Protein 5TPI (pdb70)

Sequence (205 aa):
QGLFSLGSLESTAAVVRIPSTLAHFNQRYPKIHLALLSTGPSGTMMIDGVLEGALSAAFVDGPLVHPGLEGLLPVFPEEMMIVAPYGHAPITRRASSEVNGANNVYAFRANCCSYRRHFESSWFHADRATPGRIHEMMESYHGMMLACVIAGAGLALIPRSMLESMMPGHQQQVSAWPLAEEWRWLLTTTWLVWRRRGAKTRQLEAFIALLNEDRQTVVSP

Radius of gyration: 18.01 Å; Cα contacts (8 Å, |Δi|>4): 431; chains: 1; bounding box: 56×36×36 Å

InterPro domains:
  IPR000847 LysR, HTH, N-terminal domain [PF00126] (3-62)
  IPR000847 LysR, HTH, N-terminal domain [PS50931] (1-58)
  IPR005119 LysR, substrate-binding [PF03466] (85-284)
  IPR036388 Winged helix-like DNA-binding domain superfamily [G3DSA:1.10.10.10] (1-83)
  IPR036390 Winged helix DNA-binding domain superfamily [SSF46785] (1-108)

Foldseek 3Di:
DEEAEEEEAPLCVVFPCPVLVVVLCVVCVPYHYHYYYFAQVVVVVCQLVVVHQKYWYWDDDDDPQKDWDWFFKFFKKKKAFPPDPDDAALVVQAQWEEEEAQRYPVQVVLVQVRQVVRVGGHVYYHYDPDPLVRLVCRLVGRGIYIDTPSSLVVDPSVVRIDMDTYDPVSTITIIMMMHGPDDRDPSVVVSVVSSVVPSCVNPPD

Nearest PDB structures (foldseek):
  5tpi-assembly1_A-2  TM=1.005E+00  e=3.171E-48  Klebsiella pneumoniae subsp. pneumoniae MGH 78578
  4y0m-assembly1_A  TM=7.865E-01  e=2.134E-14  Pseudomonas aeruginosa PAO1
  7l4s-assembly1_C  TM=8.138E-01  e=1.937E-12  Shewanella oneidensis MR-1
  6l33-assembly2_C  TM=7.786E-01  e=1.733E-11  Pseudomonas aeruginosa
  3oxn-assembly2_C  TM=7.522E-01  e=3.335E-09  Vibrio parahaemolyticus

Structure (mmCIF, N/CA/C/O backbone):
data_5TPI
#
_entry.id   5TPI
#
_cell.length_a   93.756
_cell.length_b   40.228
_cell.length_c   68.211
_cell.angle_alpha   90.00
_cell.angle_beta   129.41
_cell.angle_gamma   90.00
#
_symmetry.space_group_name_H-M   'C 1 2 1'
#
loop_
_entity.id
_entity.type
_entity.pdbx_description
1 polymer 'Putative transcriptional regulator (LysR family)'
2 non-polymer 'CHLORIDE ION'
3 non-polymer 'SODIUM ION'
4 water water
#
loop_
_atom_site.group_PDB
_atom_site.id
_atom_site.type_symbol
_atom_site.label_atom_id
_atom_site.label_alt_id
_atom_site.label_comp_id
_atom_site.label_asym_id
_atom_site.label_entity_id
_atom_site.label_seq_id
_atom_site.pdbx_PDB_ins_code
_atom_site.Cartn_x
_atom_site.Cartn_y
_atom_site.Cartn_z
_atom_site.occupancy
_atom_site.B_iso_or_equiv
_atom_site.auth_seq_id
_atom_site.auth_comp_id
_atom_site.auth_asym_id
_atom_site.auth_atom_id
_atom_site.pdbx_PDB_model_num
ATOM 1 N N . GLN A 1 7 ? 55.270 7.616 38.458 1.00 60.94 88 GLN A N 1
ATOM 2 C CA . GLN A 1 7 ? 53.881 7.936 38.018 1.00 55.36 88 GLN A CA 1
ATOM 3 C C . GLN A 1 7 ? 52.838 7.008 38.673 1.00 52.52 88 GLN A C 1
ATOM 4 O O . GLN A 1 7 ? 52.995 5.784 38.651 1.00 54.37 88 GLN A O 1
ATOM 10 N N . GLY A 1 8 ? 51.781 7.608 39.240 1.00 42.26 89 GLY A N 1
ATOM 11 C CA . GLY A 1 8 ? 50.719 6.874 39.934 1.00 36.49 89 GLY A CA 1
ATOM 12 C C . GLY A 1 8 ? 49.404 6.794 39.163 1.00 31.35 89 GLY A C 1
ATOM 13 O O . GLY A 1 8 ? 49.268 7.365 38.086 1.00 27.77 89 GLY A O 1
ATOM 14 N N . LEU A 1 9 ? 48.436 6.084 39.731 1.00 27.77 90 LEU A N 1
ATOM 15 C CA . LEU A 1 9 ? 47.119 5.876 39.111 1.00 23.43 90 LEU A CA 1
ATOM 16 C C . LEU A 1 9 ? 45.995 6.182 40.092 1.00 22.92 90 LEU A C 1
ATOM 17 O O . LEU A 1 9 ? 45.970 5.643 41.197 1.00 26.11 90 LEU A O 1
ATOM 22 N N . PHE A 1 10 ? 45.068 7.041 39.681 1.00 21.11 91 PHE A N 1
ATOM 23 C CA . PHE A 1 10 ? 43.850 7.340 40.460 1.00 20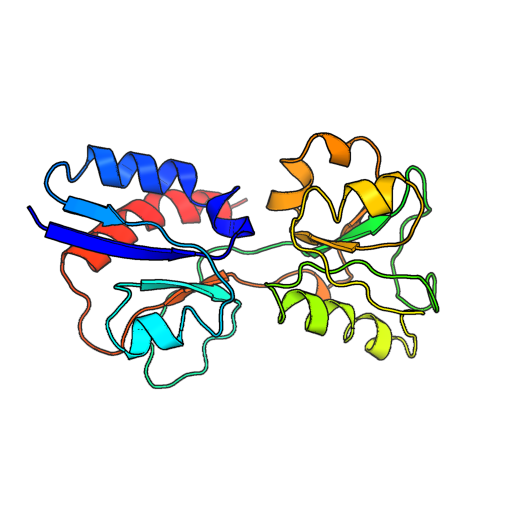.23 91 PHE A CA 1
ATOM 24 C C . PHE A 1 10 ? 42.654 6.934 39.578 1.00 19.63 91 PHE A C 1
ATOM 25 O O . PHE A 1 10 ? 42.396 7.560 38.568 1.00 19.02 91 PHE A O 1
ATOM 33 N N . SER A 1 11 ? 41.974 5.848 39.942 1.00 19.09 92 SER A N 1
ATOM 34 C CA . SER A 1 11 ? 40.865 5.303 39.161 1.00 18.43 92 SER A CA 1
ATOM 35 C C . SER A 1 11 ? 39.548 5.806 39.767 1.00 18.11 92 SER A C 1
ATOM 36 O O . SER A 1 11 ? 39.138 5.371 40.840 1.00 19.10 92 SER A O 1
ATOM 39 N N . LEU A 1 12 ? 38.913 6.736 39.065 1.00 16.72 93 LEU A N 1
ATOM 40 C CA . LEU A 1 12 ? 37.706 7.386 39.532 1.00 15.17 93 LEU A CA 1
ATOM 41 C C . LEU A 1 12 ? 36.493 6.955 38.712 1.00 14.80 93 LEU A C 1
ATOM 42 O O . LEU A 1 12 ? 36.478 7.079 37.498 1.00 16.93 93 LEU A O 1
ATOM 47 N N . GLY A 1 13 ? 35.491 6.420 39.387 1.00 14.48 94 GLY A N 1
ATOM 48 C CA . GLY A 1 13 ? 34.234 6.107 38.739 1.00 13.92 94 GLY A CA 1
ATOM 49 C C . GLY A 1 13 ? 33.284 7.289 38.887 1.00 13.20 94 GLY A C 1
ATOM 50 O O . GLY A 1 13 ? 33.385 8.066 39.833 1.00 14.50 94 GLY A O 1
ATOM 51 N N . SER A 1 14 ? 32.348 7.419 37.961 1.00 13.42 95 SER A N 1
ATOM 52 C CA . SER A 1 14 ? 31.341 8.469 38.049 1.00 13.26 95 SER A CA 1
ATOM 53 C C . SER A 1 14 ? 30.039 8.147 37.332 1.00 14.31 95 SER A C 1
ATOM 54 O O . SER A 1 14 ? 30.031 7.502 36.297 1.00 14.33 95 SER A O 1
ATOM 57 N N . LEU A 1 15 ? 28.944 8.647 37.890 1.00 14.34 96 LEU A N 1
ATOM 58 C CA . LEU A 1 15 ? 27.674 8.654 37.182 1.00 13.82 96 LEU A CA 1
ATOM 59 C C . LEU A 1 15 ? 27.874 9.418 35.869 1.00 14.03 96 LEU A C 1
ATOM 60 O O . LEU A 1 15 ? 28.665 10.371 35.798 1.00 13.59 96 LEU A O 1
ATOM 65 N N . GLU A 1 16 ? 27.140 9.011 34.841 1.00 13.84 97 GLU A N 1
ATOM 66 C CA . GLU A 1 16 ? 27.152 9.696 33.542 1.00 15.67 97 GLU A CA 1
ATOM 67 C C . GLU A 1 16 ? 26.862 11.199 33.702 1.00 14.86 97 GLU A C 1
ATOM 68 O O . GLU A 1 16 ? 27.591 12.061 33.182 1.00 15.27 97 GLU A O 1
ATOM 74 N N . SER A 1 17 ? 25.786 11.511 34.420 1.00 14.23 98 SER A N 1
ATOM 75 C CA . SER A 1 17 ? 25.371 12.914 34.567 1.00 15.00 98 SER A CA 1
ATOM 76 C C . SER A 1 17 ? 26.436 13.752 35.286 1.00 13.87 98 SER A C 1
ATOM 77 O O . SER A 1 17 ? 26.772 14.865 34.860 1.00 14.24 98 SER A O 1
ATOM 80 N N . THR A 1 18 ? 27.002 13.197 36.340 1.00 12.37 99 THR A N 1
ATOM 81 C CA . THR A 1 18 ? 28.034 13.895 37.094 1.00 12.47 99 THR A CA 1
ATOM 82 C C . THR A 1 18 ? 29.248 14.194 36.212 1.00 13.15 99 THR A C 1
ATOM 83 O O . THR A 1 18 ? 29.824 15.285 36.258 1.00 13.38 99 THR A O 1
ATOM 87 N N . ALA A 1 19 ? 29.629 13.227 35.398 1.00 13.29 100 ALA A N 1
ATOM 88 C CA . ALA A 1 19 ? 30.762 13.378 34.486 1.00 14.28 100 ALA A CA 1
ATOM 89 C C . ALA A 1 19 ? 30.495 14.412 33.394 1.00 14.63 100 ALA A C 1
ATOM 90 O O . ALA A 1 19 ? 31.411 15.074 32.894 1.00 15.39 100 ALA A O 1
ATOM 92 N N . ALA A 1 20 ? 29.230 14.564 33.044 1.00 14.89 101 ALA A N 1
ATOM 93 C CA . ALA A 1 20 ? 28.831 15.501 32.010 1.00 14.54 101 ALA A CA 1
ATOM 94 C C . ALA A 1 20 ? 28.845 16.952 32.447 1.00 14.35 101 ALA A C 1
ATOM 95 O O . ALA A 1 20 ? 29.268 17.818 31.678 1.00 16.20 101 ALA A O 1
ATOM 97 N N A VAL A 1 21 ? 28.370 17.217 33.668 0.50 14.32 102 VAL A N 1
ATOM 98 N N B VAL A 1 21 ? 28.430 17.227 33.677 0.50 15.11 102 VAL A N 1
ATOM 99 C CA A VAL A 1 21 ? 28.122 18.608 34.102 0.50 13.63 102 VAL A CA 1
ATOM 100 C CA B VAL A 1 21 ? 28.243 18.628 34.068 0.50 15.92 102 VAL A CA 1
ATOM 101 C C A VAL A 1 21 ? 28.568 19.044 35.503 0.50 13.65 102 VAL A C 1
ATOM 102 C C B VAL A 1 21 ? 28.808 19.086 35.404 0.50 15.00 102 VAL A C 1
ATOM 103 O O A VAL A 1 21 ? 28.331 20.207 35.890 0.50 13.43 102 VAL A O 1
ATOM 104 O O B VAL A 1 21 ? 28.907 20.298 35.638 0.50 17.46 102 VAL A O 1
ATOM 111 N N . ARG A 1 22 ? 29.197 18.157 36.268 1.00 14.41 103 ARG A N 1
ATOM 112 C CA . ARG A 1 22 ? 29.655 18.518 37.625 1.00 13.57 103 ARG A CA 1
ATOM 113 C C . ARG A 1 22 ? 31.152 18.491 37.803 1.00 16.17 103 ARG A C 1
ATOM 114 O O . ARG A 1 22 ? 31.696 19.388 38.427 1.00 20.16 103 ARG A O 1
ATOM 122 N N . ILE A 1 23 ? 31.821 17.473 37.271 1.00 14.79 104 ILE A N 1
ATOM 123 C CA . ILE A 1 23 ? 33.268 17.345 37.505 1.00 15.43 104 ILE A CA 1
ATOM 124 C C . ILE A 1 23 ? 34.287 17.760 36.423 1.00 15.45 104 ILE A C 1
ATOM 125 O O . ILE A 1 23 ? 35.478 17.739 36.715 1.00 16.27 104 ILE A O 1
ATOM 130 N N . PRO A 1 24 ? 33.857 18.183 35.212 1.00 15.60 105 PRO A N 1
ATOM 131 C CA . PRO A 1 24 ? 34.909 18.590 34.264 1.00 16.11 105 PRO A CA 1
ATOM 132 C C . PRO A 1 24 ? 35.982 19.571 34.812 1.00 16.29 105 PRO A C 1
ATOM 133 O O . PRO A 1 24 ? 37.168 19.326 34.627 1.00 15.39 105 PRO A O 1
ATOM 137 N N . SER A 1 25 ? 35.580 20.644 35.488 1.00 14.77 106 SER A N 1
ATOM 138 C CA . SER A 1 25 ? 36.559 21.612 35.984 1.00 16.01 106 SER A CA 1
ATOM 139 C C . SER A 1 25 ? 37.552 20.973 36.989 1.00 16.15 106 SER A C 1
ATOM 140 O O . SER A 1 25 ? 38.765 21.259 36.960 1.00 17.12 106 SER A O 1
ATOM 143 N N . THR A 1 26 ? 37.039 20.090 37.850 1.00 15.88 107 THR A N 1
ATOM 144 C CA . THR A 1 26 ? 37.868 19.423 38.856 1.00 15.75 107 THR A CA 1
ATOM 145 C C . THR A 1 26 ? 38.823 18.420 38.204 1.00 14.62 107 THR A C 1
ATOM 146 O O . THR A 1 26 ? 39.990 18.309 38.616 1.00 15.58 107 THR A O 1
ATOM 150 N N . LEU A 1 27 ? 38.343 17.719 37.172 1.00 14.21 108 LEU A N 1
ATOM 151 C CA . LEU A 1 27 ? 39.197 16.765 36.441 1.00 14.46 108 LEU A CA 1
ATOM 152 C C . LEU A 1 27 ? 40.383 17.487 35.784 1.00 15.47 108 LEU A C 1
ATOM 153 O O . LEU A 1 27 ? 41.533 17.014 35.869 1.00 15.25 108 LEU A O 1
ATOM 158 N N . ALA A 1 28 ? 40.110 18.642 35.167 1.00 14.43 109 ALA A N 1
ATOM 159 C CA . ALA A 1 28 ? 41.167 19.423 34.516 1.00 16.29 109 ALA A CA 1
ATOM 160 C C . ALA A 1 28 ? 42.163 19.925 35.556 1.00 16.48 109 ALA A C 1
ATOM 161 O O . ALA A 1 28 ? 43.389 19.847 35.359 1.00 16.10 109 ALA A O 1
ATOM 163 N N . HIS A 1 29 ? 41.641 20.443 36.660 1.00 16.24 110 HIS A N 1
ATOM 164 C CA . HIS A 1 29 ? 42.499 20.962 37.741 1.00 17.74 110 HIS A CA 1
ATOM 165 C C . HIS A 1 29 ? 43.403 19.844 38.277 1.00 15.48 110 HIS A C 1
ATOM 166 O O . HIS A 1 29 ? 44.608 20.033 38.442 1.00 17.10 110 HIS A O 1
ATOM 173 N N . PHE A 1 30 ? 42.828 18.679 38.549 1.00 15.52 111 PHE A N 1
ATOM 174 C CA . PHE A 1 30 ? 43.619 17.560 39.065 1.00 15.83 111 PHE A CA 1
ATOM 175 C C . PHE A 1 30 ? 44.705 17.134 38.067 1.00 16.96 111 PHE A C 1
ATOM 176 O O . PHE A 1 30 ? 45.848 16.874 38.468 1.00 18.05 111 PHE A O 1
ATOM 184 N N . ASN A 1 31 ? 44.354 17.097 36.784 1.00 15.96 112 ASN A N 1
ATOM 185 C CA . ASN A 1 31 ? 45.306 16.725 35.719 1.00 17.12 112 ASN A CA 1
ATOM 186 C C . ASN A 1 31 ? 46.520 17.659 35.717 1.00 16.81 112 ASN A C 1
ATOM 187 O O . ASN A 1 31 ? 47.671 17.225 35.633 1.00 19.66 112 ASN A O 1
ATOM 192 N N . GLN A 1 32 ? 46.237 18.946 35.819 1.00 15.36 113 GLN A N 1
ATOM 193 C CA . GLN A 1 32 ? 47.274 19.970 35.789 1.00 16.13 113 GLN A CA 1
ATOM 194 C C . GLN A 1 32 ? 48.060 20.071 37.098 1.00 18.24 113 GLN A C 1
ATOM 195 O O . GLN A 1 32 ? 49.251 20.391 37.074 1.00 19.88 113 GLN A O 1
ATOM 201 N N . ARG A 1 33 ? 47.407 19.789 38.227 1.00 17.66 114 ARG A N 1
ATOM 202 C CA . ARG A 1 33 ? 48.064 19.905 39.531 1.00 17.73 114 ARG A CA 1
ATOM 203 C C . ARG A 1 33 ? 49.025 18.747 39.799 1.00 19.50 114 ARG A C 1
ATOM 204 O O . ARG A 1 33 ? 50.078 18.936 40.442 1.00 21.28 114 ARG A O 1
ATOM 212 N N . TYR A 1 34 ? 48.659 17.560 39.310 1.00 20.42 115 TYR A N 1
ATOM 213 C CA . TYR A 1 34 ? 49.429 16.336 39.548 1.00 21.03 115 TYR A CA 1
ATOM 214 C C . TYR A 1 34 ? 49.802 15.675 38.229 1.00 22.65 115 TYR A C 1
ATOM 215 O O . TYR A 1 34 ? 49.240 14.644 37.868 1.00 22.94 115 TYR A O 1
ATOM 224 N N . PRO A 1 35 ? 50.777 16.251 37.504 1.00 24.07 116 PRO A N 1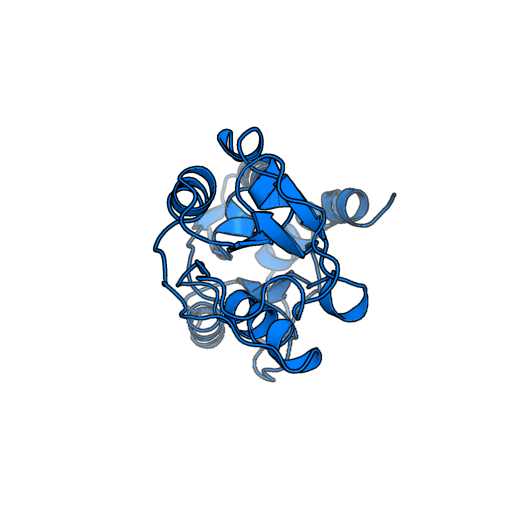
ATOM 225 C CA . PRO A 1 35 ? 51.122 15.702 36.190 1.00 27.40 116 PRO A CA 1
ATOM 226 C C . PRO A 1 35 ? 51.635 14.262 36.193 1.00 28.39 116 PRO A C 1
ATOM 227 O O . PRO A 1 35 ? 51.586 13.608 35.152 1.00 32.29 116 PRO A O 1
ATOM 231 N N . LYS A 1 36 ? 52.108 13.783 37.345 1.00 28.85 117 LYS A N 1
ATOM 232 C CA . LYS A 1 36 ? 52.620 12.413 37.451 1.00 29.98 117 LYS A CA 1
ATOM 233 C C . LYS A 1 36 ? 51.559 11.411 37.934 1.00 28.90 117 LYS A C 1
ATOM 234 O O . LYS A 1 36 ? 51.860 10.241 38.119 1.00 32.77 117 LYS A O 1
ATOM 240 N N . ILE A 1 37 ? 50.327 11.866 38.144 1.00 23.26 118 ILE A N 1
ATOM 241 C CA . ILE A 1 37 ? 49.241 10.949 38.474 1.00 22.52 118 ILE A CA 1
ATOM 242 C C . ILE A 1 37 ? 48.378 10.783 37.222 1.00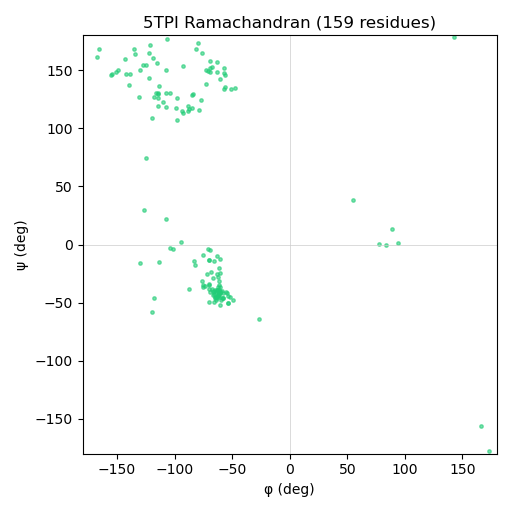 22.52 118 ILE A C 1
ATOM 243 O O . ILE A 1 37 ? 48.000 11.752 36.586 1.00 23.84 118 ILE A O 1
ATOM 248 N N . HIS A 1 38 ? 48.094 9.540 36.851 1.00 21.78 119 HIS A N 1
ATOM 249 C CA . HIS A 1 38 ? 47.215 9.261 35.733 1.00 19.94 119 HIS A CA 1
ATOM 250 C C . HIS A 1 38 ? 45.802 9.094 36.278 1.00 18.27 119 HIS A C 1
ATOM 251 O O . HIS A 1 38 ? 45.556 8.149 37.024 1.00 19.69 119 HIS A O 1
ATOM 258 N N . LEU A 1 39 ? 44.886 10.010 35.935 1.00 18.26 120 LEU A N 1
ATOM 259 C CA . LEU A 1 39 ? 43.489 9.878 36.359 1.00 18.91 120 LEU A CA 1
ATOM 260 C C . LEU A 1 39 ? 42.732 9.058 35.305 1.00 18.23 120 LEU A C 1
ATOM 261 O O . LEU A 1 39 ? 42.608 9.477 34.152 1.00 20.68 120 LEU A O 1
ATOM 266 N N . ALA A 1 40 ? 42.258 7.877 35.701 1.00 19.21 121 ALA A N 1
ATOM 267 C CA . ALA A 1 40 ? 41.494 6.984 34.825 1.00 20.78 121 ALA A CA 1
ATOM 268 C C . ALA A 1 40 ? 40.025 7.118 35.191 1.00 20.33 121 ALA A C 1
ATOM 269 O O . ALA A 1 40 ? 39.609 6.643 36.245 1.00 21.50 121 ALA A O 1
ATOM 271 N N A LEU A 1 41 ? 39.251 7.773 34.319 0.50 19.60 122 LEU A N 1
ATOM 272 N N B LEU A 1 41 ? 39.259 7.778 34.330 0.50 19.75 122 LEU A N 1
ATOM 273 C CA A LEU A 1 41 ? 37.828 8.072 34.556 0.50 20.41 122 LEU A CA 1
ATOM 274 C CA B LEU A 1 41 ? 37.847 7.973 34.582 0.50 20.18 122 LEU A CA 1
ATOM 275 C C A LEU A 1 41 ? 36.910 7.065 33.856 0.50 20.91 122 LEU A C 1
ATOM 276 C C B LEU A 1 41 ? 37.031 6.901 33.899 0.50 20.89 122 LEU A C 1
ATOM 277 O O A LEU A 1 41 ? 36.983 6.910 32.632 0.50 22.50 122 LEU A O 1
ATOM 278 O O B LEU A 1 41 ? 37.286 6.540 32.746 0.50 22.22 122 LEU A O 1
ATOM 287 N N . SER A 1 42 ? 36.052 6.386 34.628 1.00 18.57 123 SER A N 1
ATOM 288 C CA . SER A 1 42 ? 35.101 5.429 34.084 1.00 19.27 123 SER A CA 1
ATOM 289 C C . SER A 1 42 ? 33.703 5.841 34.517 1.00 19.02 123 SER A C 1
ATOM 290 O O . SER A 1 42 ? 33.533 6.569 35.510 1.00 18.23 123 SER A O 1
ATOM 293 N N . THR A 1 43 ? 32.709 5.423 33.741 1.00 21.16 124 THR A N 1
ATOM 294 C CA . THR A 1 43 ? 31.314 5.707 34.07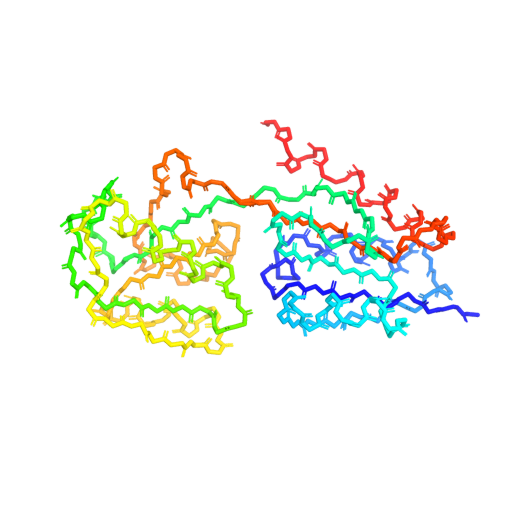6 1.00 19.58 124 THR A CA 1
ATOM 295 C C . THR A 1 43 ? 30.531 4.420 34.137 1.00 19.94 124 THR A C 1
ATOM 296 O O . THR A 1 43 ? 30.874 3.436 33.488 1.00 22.97 124 THR A O 1
ATOM 300 N N . GLY A 1 44 ? 29.459 4.445 34.901 1.00 20.69 125 GLY A N 1
ATOM 301 C CA . GLY A 1 44 ? 28.590 3.294 35.012 1.00 20.56 125 GLY A CA 1
ATOM 302 C C . GLY A 1 44 ? 27.525 3.512 36.066 1.00 20.20 125 GLY A C 1
ATOM 303 O O . GLY A 1 44 ? 27.461 4.587 36.659 1.00 19.59 125 GLY A O 1
ATOM 304 N N . PRO A 1 45 ? 26.673 2.491 36.294 1.00 19.64 126 PRO A N 1
ATOM 305 C CA . PRO A 1 45 ? 25.651 2.560 37.341 1.00 18.55 126 PRO A CA 1
ATOM 306 C C . PRO A 1 45 ? 26.268 2.531 38.747 1.00 18.27 126 PRO A C 1
ATOM 307 O O . PRO A 1 45 ? 27.318 1.913 38.941 1.00 18.45 126 PRO A O 1
ATOM 311 N N . SER A 1 46 ? 25.600 3.143 39.724 1.00 16.34 127 SER A N 1
ATOM 312 C CA . SER A 1 46 ? 26.091 3.161 41.112 1.00 16.14 127 SER A CA 1
ATOM 313 C C . SER A 1 46 ? 26.435 1.795 41.658 1.00 16.87 127 SER A C 1
ATOM 314 O O . SER A 1 46 ? 27.476 1.637 42.268 1.00 17.96 127 SER A O 1
ATOM 317 N N . GLY A 1 47 ? 25.576 0.807 41.436 1.00 18.53 128 GLY A N 1
ATOM 318 C CA . GLY A 1 47 ? 25.794 -0.543 42.003 1.00 21.26 128 GLY A CA 1
ATOM 319 C C . GLY A 1 47 ? 27.099 -1.147 41.556 1.00 19.10 128 GLY A C 1
ATOM 320 O O . GLY A 1 47 ? 27.860 -1.686 42.372 1.00 20.72 128 GLY A O 1
ATOM 321 N N . THR A 1 48 ? 27.362 -1.033 40.254 1.00 20.99 129 THR A N 1
ATOM 322 C CA . THR A 1 48 ? 28.581 -1.570 39.638 1.00 22.98 129 THR A CA 1
ATOM 323 C C . THR A 1 48 ? 29.836 -0.859 40.148 1.00 21.50 129 THR A C 1
ATOM 324 O O . THR A 1 48 ? 30.869 -1.499 40.416 1.00 21.41 129 THR A O 1
ATOM 328 N N A MET A 1 49 ? 29.742 0.465 40.281 0.50 19.54 130 MET A N 1
ATOM 329 N N B MET A 1 49 ? 29.752 0.457 40.278 0.50 18.40 130 MET A N 1
ATOM 330 C CA A MET A 1 49 ? 30.866 1.258 40.757 0.50 20.06 130 MET A CA 1
ATOM 331 C CA B MET A 1 49 ? 30.889 1.237 40.730 0.50 17.97 130 MET A CA 1
ATOM 332 C C A MET A 1 49 ? 31.184 0.935 42.191 0.50 18.05 130 MET A C 1
ATOM 333 C C B MET A 1 49 ? 31.178 1.071 42.216 0.50 17.44 130 MET A C 1
ATOM 334 O O A MET A 1 49 ? 32.353 0.812 42.556 0.50 17.75 130 MET A O 1
ATOM 335 O O B MET A 1 49 ? 32.329 1.182 42.633 0.50 19.11 130 MET A O 1
ATOM 344 N N . ILE A 1 50 ? 30.140 0.812 43.012 1.00 18.24 131 ILE A N 1
ATOM 345 C CA . ILE A 1 50 ? 30.332 0.498 44.428 1.00 17.70 131 ILE A CA 1
ATOM 346 C C . ILE A 1 50 ? 31.070 -0.841 44.515 1.00 18.52 131 ILE A C 1
ATOM 347 O O . ILE A 1 50 ? 32.022 -0.979 45.280 1.00 19.08 131 ILE A O 1
ATOM 352 N N . ASP A 1 51 ? 30.655 -1.809 43.712 1.00 19.96 132 ASP A N 1
ATOM 353 C CA . ASP A 1 51 ? 31.354 -3.095 43.691 1.00 21.82 132 ASP A CA 1
ATOM 354 C C . ASP A 1 51 ? 32.825 -2.916 43.313 1.00 21.57 132 ASP A C 1
ATOM 355 O O . ASP A 1 51 ? 33.708 -3.548 43.901 1.00 21.76 132 ASP A O 1
ATOM 360 N N . GLY A 1 52 ? 33.092 -2.029 42.352 1.00 20.90 133 GLY A N 1
ATOM 361 C CA . GLY A 1 52 ? 34.469 -1.764 41.913 1.00 21.21 133 GLY A CA 1
ATOM 362 C C . GLY A 1 52 ? 35.299 -1.122 43.013 1.00 19.08 133 GLY A C 1
ATOM 363 O O . GLY A 1 52 ? 36.476 -1.464 43.197 1.00 21.31 133 GLY A O 1
ATOM 364 N N . VAL A 1 53 ? 34.692 -0.194 43.749 1.00 18.03 134 VAL A N 1
ATOM 365 C CA . VAL A 1 53 ? 35.373 0.431 44.880 1.00 18.22 134 VAL A CA 1
ATOM 366 C C . VAL A 1 53 ? 35.670 -0.642 45.955 1.00 18.06 134 VAL A C 1
ATOM 367 O O . VAL A 1 53 ? 36.786 -0.741 46.448 1.00 19.69 134 VAL A O 1
ATOM 371 N N . LEU A 1 54 ? 34.675 -1.453 46.296 1.00 17.87 135 LEU A N 1
ATOM 372 C CA . LEU A 1 54 ? 34.863 -2.499 47.314 1.00 19.17 135 LEU A CA 1
ATOM 373 C C . LEU A 1 54 ? 35.930 -3.539 46.943 1.00 21.71 135 LEU A C 1
ATOM 374 O O . LEU A 1 54 ? 36.648 -4.037 47.822 1.00 26.71 135 LEU A O 1
ATOM 379 N N . GLU A 1 55 ? 36.025 -3.855 45.653 1.00 21.32 136 GLU A N 1
ATOM 380 C CA . GLU A 1 55 ? 36.987 -4.860 45.161 1.00 24.16 136 GLU A CA 1
ATOM 381 C C . GLU A 1 55 ? 38.378 -4.284 44.954 1.00 24.54 136 GLU A C 1
ATOM 382 O O . GLU A 1 55 ? 39.347 -5.042 44.811 1.00 28.48 136 GLU A O 1
ATOM 388 N N . GLY A 1 56 ? 38.493 -2.958 44.956 1.00 25.87 137 GLY A N 1
ATOM 389 C CA . GLY A 1 56 ? 39.794 -2.308 44.727 1.00 25.90 137 GLY A CA 1
ATOM 390 C C . GLY A 1 56 ? 40.068 -1.910 43.279 1.00 26.57 137 GLY A C 1
ATOM 391 O O . GLY A 1 56 ? 41.149 -1.384 42.974 1.00 28.37 137 GLY A O 1
ATOM 392 N N . ALA A 1 57 ? 39.110 -2.161 42.382 1.00 23.77 138 ALA A N 1
ATOM 393 C CA . ALA A 1 57 ? 39.259 -1.798 40.964 1.00 24.52 138 ALA A CA 1
ATOM 394 C C . ALA A 1 57 ? 39.154 -0.287 40.762 1.00 23.29 138 ALA A C 1
ATOM 395 O O . ALA A 1 57 ? 39.713 0.249 39.795 1.00 27.61 138 ALA A O 1
ATOM 397 N N . LEU A 1 58 ? 38.456 0.387 41.674 1.00 21.85 139 LEU A N 1
ATOM 398 C CA . LEU A 1 58 ? 38.325 1.845 41.640 1.00 18.57 139 LEU A CA 1
ATOM 399 C C . LEU A 1 58 ? 38.837 2.421 42.950 1.00 18.43 139 LEU A C 1
ATOM 400 O O . LEU A 1 58 ? 38.643 1.838 44.017 1.00 21.83 139 LEU A O 1
ATOM 405 N N . SER A 1 59 ? 39.478 3.577 42.857 1.00 19.24 140 SER A N 1
ATOM 406 C CA . SER A 1 59 ? 39.981 4.299 44.008 1.00 18.85 140 SER A CA 1
ATOM 407 C C . SER A 1 59 ? 38.828 4.987 44.759 1.00 17.96 140 SER A C 1
ATOM 408 O O . SER A 1 59 ? 38.824 5.076 45.987 1.00 19.60 140 SER A O 1
ATOM 411 N N . ALA A 1 60 ? 37.866 5.475 43.985 1.00 16.99 141 ALA A N 1
ATOM 412 C CA . ALA A 1 60 ? 36.717 6.209 44.502 1.00 14.67 141 ALA A CA 1
ATOM 413 C C . ALA A 1 60 ? 35.680 6.295 43.399 1.00 14.47 141 ALA A C 1
ATOM 414 O O . ALA A 1 60 ? 35.979 5.995 42.240 1.00 14.80 141 ALA A O 1
ATOM 416 N N . ALA A 1 61 ? 34.461 6.709 43.753 1.00 13.30 142 ALA A N 1
ATOM 417 C CA . ALA A 1 61 ? 33.424 6.900 42.747 1.00 13.50 142 ALA A CA 1
ATOM 418 C C . ALA A 1 61 ? 32.358 7.889 43.176 1.00 12.83 142 ALA A C 1
ATOM 419 O O . ALA A 1 61 ? 32.046 7.992 44.359 1.00 12.75 142 ALA A O 1
ATOM 421 N N . PHE A 1 62 ? 31.837 8.630 42.190 1.00 11.72 143 PHE A N 1
ATOM 422 C CA . PHE A 1 62 ? 30.668 9.481 42.395 1.00 11.99 143 PHE A CA 1
ATOM 423 C C . PHE A 1 62 ? 29.456 8.601 42.116 1.00 12.37 143 PHE A C 1
ATOM 424 O O . PHE A 1 62 ? 29.295 8.084 40.992 1.00 13.76 143 PHE A O 1
ATOM 432 N N . VAL A 1 63 ? 28.625 8.445 43.143 1.00 12.08 144 VAL A N 1
ATOM 433 C CA . VAL A 1 63 ? 27.469 7.542 43.120 1.00 12.36 144 VAL A CA 1
ATOM 434 C C . VAL A 1 63 ? 26.226 8.197 43.705 1.00 13.22 144 VAL A C 1
ATOM 435 O O . VAL A 1 63 ? 26.284 9.252 44.343 1.00 13.20 144 VAL A O 1
ATOM 439 N N . ASP 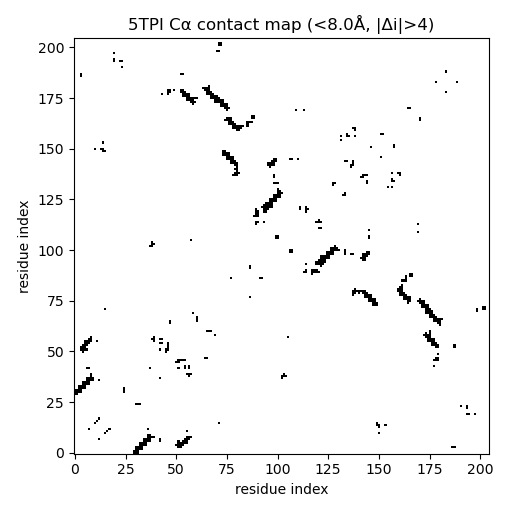A 1 64 ? 25.092 7.538 43.497 1.00 14.24 145 ASP A N 1
ATOM 440 C CA . ASP A 1 64 ? 23.828 7.983 44.048 1.00 15.62 145 ASP A CA 1
ATOM 441 C C . ASP A 1 64 ? 23.785 7.726 45.554 1.00 15.64 145 ASP A C 1
ATOM 442 O O . ASP A 1 64 ? 24.223 6.662 46.032 1.00 18.90 145 ASP A O 1
ATOM 447 N N . GLY A 1 65 ? 23.256 8.697 46.291 1.00 16.02 146 GLY A N 1
ATOM 448 C CA . GLY A 1 65 ? 23.015 8.533 47.722 1.00 18.57 146 GLY A CA 1
ATOM 449 C C . GLY A 1 65 ? 21.722 7.740 47.927 1.00 22.29 146 GLY A C 1
ATOM 450 O O . GLY A 1 65 ? 21.001 7.451 46.951 1.00 22.84 146 GLY A O 1
ATOM 451 N N . PRO A 1 66 ? 21.405 7.371 49.166 1.00 23.82 147 PRO A N 1
ATOM 452 C CA . PRO A 1 66 ? 22.214 7.647 50.347 1.00 23.83 147 PRO A CA 1
ATOM 453 C C . PRO A 1 66 ? 23.366 6.654 50.509 1.00 22.11 147 PRO A C 1
ATOM 454 O O . PRO A 1 66 ? 23.441 5.641 49.813 1.00 23.44 147 PRO A O 1
ATOM 458 N N . LEU A 1 67 ? 24.275 6.974 51.402 1.00 21.24 148 LEU A N 1
ATOM 459 C CA . LEU A 1 67 ? 25.396 6.079 51.690 1.00 20.32 148 LEU A CA 1
ATOM 460 C C . LEU A 1 67 ? 24.943 5.106 52.768 1.00 20.68 148 LEU A C 1
ATOM 461 O O . LEU A 1 67 ? 24.628 5.526 53.877 1.00 24.29 148 LEU A O 1
ATOM 466 N N . VAL A 1 68 ? 24.901 3.812 52.443 1.00 19.12 149 VAL A N 1
ATOM 467 C CA . VAL A 1 68 ? 24.491 2.796 53.427 1.00 20.83 149 VAL A CA 1
ATOM 468 C C . VAL A 1 68 ? 25.421 1.595 53.561 1.00 20.54 149 VAL A C 1
ATOM 469 O O . VAL A 1 68 ? 25.325 0.858 54.553 1.00 24.56 149 VAL A O 1
ATOM 473 N N . HIS A 1 69 ? 26.307 1.387 52.596 1.00 17.62 150 HIS A N 1
ATOM 474 C CA . HIS A 1 69 ? 27.161 0.193 52.654 1.00 16.18 150 HIS A CA 1
ATOM 475 C C . HIS A 1 69 ? 28.292 0.390 53.678 1.00 15.38 150 HIS A C 1
ATOM 476 O O . HIS A 1 69 ? 29.079 1.325 53.529 1.00 17.32 150 HIS A O 1
ATOM 483 N N . PRO A 1 70 ? 28.424 -0.523 54.671 1.00 15.05 151 PRO A N 1
ATOM 484 C CA . PRO A 1 70 ? 29.441 -0.343 55.708 1.00 16.72 151 PRO A CA 1
ATOM 485 C C . PRO A 1 70 ? 30.888 -0.532 55.219 1.00 17.46 151 PRO A C 1
ATOM 486 O O . PRO A 1 70 ? 31.837 -0.202 55.935 1.00 19.05 151 PRO A O 1
ATOM 490 N N . GLY A 1 71 ? 31.041 -1.099 54.029 1.00 15.72 152 GLY A N 1
ATOM 491 C CA . GLY A 1 71 ? 32.355 -1.214 53.411 1.00 17.82 152 GLY A CA 1
ATOM 492 C C . GLY A 1 71 ? 32.864 0.095 52.848 1.00 18.44 152 GLY A C 1
ATOM 493 O O . GLY A 1 71 ? 34.015 0.176 52.434 1.00 19.84 152 GLY A O 1
ATOM 494 N N . LEU A 1 72 ? 32.008 1.114 52.817 1.00 17.13 153 LEU A N 1
ATOM 495 C CA . LEU A 1 72 ? 32.380 2.418 52.254 1.00 16.62 153 LEU A CA 1
ATOM 496 C C . LEU A 1 72 ? 32.397 3.519 53.278 1.00 15.49 153 LEU A C 1
ATOM 497 O O . LEU A 1 72 ? 31.752 3.413 54.318 1.00 18.16 153 LEU A O 1
ATOM 502 N N . GLU A 1 73 ? 33.175 4.565 52.974 1.00 15.92 154 GLU A N 1
ATOM 503 C CA . GLU A 1 73 ? 33.041 5.859 53.635 1.00 17.14 154 GLU A CA 1
ATOM 504 C C . GLU A 1 73 ? 32.774 6.840 52.494 1.00 16.12 154 GLU A C 1
ATOM 505 O O . GLU A 1 73 ? 32.983 6.517 51.316 1.00 15.92 154 GLU A O 1
ATOM 511 N N . GLY A 1 74 ? 32.307 8.030 52.821 1.00 16.79 155 GLY A N 1
ATOM 512 C CA . GLY A 1 74 ? 32.054 8.982 51.771 1.00 17.13 155 GLY A CA 1
ATOM 513 C C . GLY A 1 74 ? 31.716 10.373 52.211 1.00 17.04 155 GLY A C 1
ATOM 514 O O . GLY A 1 74 ? 31.656 10.660 53.412 1.00 18.80 155 GLY A O 1
ATOM 515 N N A LEU A 1 75 ? 31.473 11.217 51.205 0.50 16.68 156 LEU A N 1
ATOM 516 N N B LEU A 1 75 ? 31.521 11.250 51.227 0.50 16.50 156 LEU A N 1
ATOM 517 C CA A LEU A 1 75 ? 31.194 12.639 51.353 0.50 17.05 156 LEU A CA 1
ATOM 518 C CA B LEU A 1 75 ? 31.117 12.633 51.458 0.50 16.52 156 LEU A CA 1
ATOM 519 C C A LEU A 1 75 ? 30.004 13.022 50.468 0.50 15.53 156 LEU A C 1
ATOM 520 C C B LEU A 1 75 ? 29.978 12.971 50.526 0.50 15.28 156 LEU A C 1
ATOM 521 O O A LEU A 1 75 ? 30.005 12.681 49.287 0.50 15.91 156 LEU A O 1
ATOM 522 O O B LEU A 1 75 ? 29.993 12.561 49.368 0.50 15.05 156 LEU A O 1
ATOM 531 N N . PRO A 1 76 ? 28.974 13.713 51.032 1.00 17.42 157 PRO A N 1
ATOM 532 C CA . PRO A 1 76 ? 27.886 14.177 50.172 1.00 15.77 157 PRO A CA 1
ATOM 533 C C . PRO A 1 76 ? 28.424 15.393 49.411 1.00 15.11 157 PRO A C 1
ATOM 534 O O . PRO A 1 76 ? 28.989 16.315 50.032 1.00 17.49 157 PRO A O 1
ATOM 538 N N . VAL A 1 77 ? 28.281 15.405 48.084 1.00 13.58 158 VAL A N 1
ATOM 539 C CA . VAL 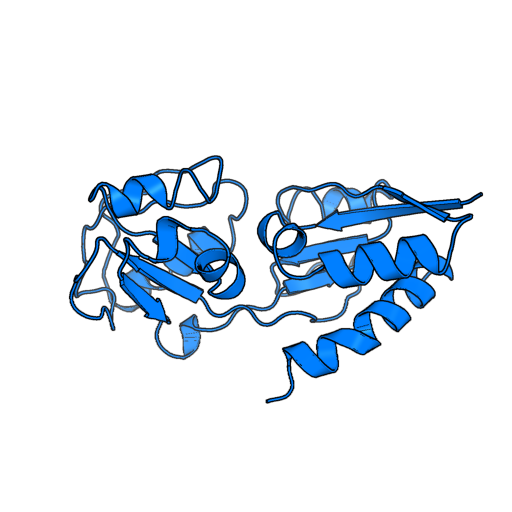A 1 77 ? 28.927 16.466 47.278 1.00 13.87 158 VAL A CA 1
ATOM 540 C C . VAL A 1 77 ? 27.996 17.346 46.465 1.00 14.44 158 VAL A C 1
ATOM 541 O O . VAL A 1 77 ? 28.007 18.572 46.657 1.00 17.73 158 VAL A O 1
ATOM 545 N N . PHE A 1 78 ? 27.199 16.761 45.575 1.00 13.20 159 PHE A N 1
ATOM 546 C CA . PHE A 1 78 ? 26.377 17.588 44.646 1.00 13.24 159 PHE A CA 1
ATOM 547 C C . PHE A 1 78 ? 24.892 17.443 44.895 1.00 14.51 159 PHE A C 1
ATOM 548 O O . PHE A 1 78 ? 24.381 16.322 44.919 1.00 15.80 159 PHE A O 1
ATOM 556 N N . PRO A 1 79 ? 24.184 18.567 45.094 1.00 13.99 160 PRO A N 1
ATOM 557 C CA . PRO A 1 79 ? 22.748 18.508 45.176 1.00 14.84 160 PRO A CA 1
ATOM 558 C C . PRO A 1 79 ? 22.178 18.531 43.764 1.00 16.00 160 PRO A C 1
ATOM 559 O O . PRO A 1 79 ? 22.571 19.390 42.972 1.00 21.93 160 PRO A O 1
ATOM 563 N N . GLU A 1 80 ? 21.281 17.600 43.445 1.00 13.22 161 GLU A N 1
ATOM 564 C CA . GLU A 1 80 ? 20.665 17.573 42.133 1.00 13.37 161 GLU A CA 1
ATOM 565 C C . GLU A 1 80 ? 19.172 17.814 42.275 1.00 13.58 161 GLU A C 1
ATOM 566 O O . GLU A 1 80 ? 18.480 17.163 43.088 1.00 13.87 161 GLU A O 1
ATOM 572 N N . GLU A 1 81 ? 18.702 18.755 41.464 1.00 12.25 162 GLU A N 1
ATOM 573 C CA . GLU A 1 81 ? 17.304 19.186 41.457 1.00 13.57 162 GLU A CA 1
ATOM 574 C C . GLU A 1 81 ? 16.579 18.359 40.377 1.00 12.63 162 GLU A C 1
ATOM 575 O O . GLU A 1 81 ? 16.887 18.453 39.192 1.00 12.87 162 GLU A O 1
ATOM 581 N N . MET A 1 82 ? 15.639 17.535 40.811 1.00 12.63 163 MET A N 1
ATOM 582 C CA . MET A 1 82 ? 15.002 16.595 39.907 1.00 14.25 163 MET A CA 1
ATOM 583 C C . MET A 1 82 ? 13.845 17.248 39.163 1.00 13.52 163 MET A C 1
ATOM 584 O O . MET A 1 82 ? 12.889 17.679 39.790 1.00 14.82 163 MET A O 1
ATOM 589 N N . MET A 1 83 ? 13.963 17.314 37.833 1.00 12.38 164 MET A N 1
ATOM 590 C CA . MET A 1 83 ? 12.999 17.990 36.970 1.00 13.06 164 MET A CA 1
ATOM 591 C C . MET A 1 83 ? 12.167 17.009 36.178 1.00 13.06 164 MET A C 1
ATOM 592 O O . MET A 1 83 ? 12.710 16.096 35.563 1.00 14.03 164 MET A O 1
ATOM 597 N N . ILE A 1 84 ? 10.841 17.197 36.206 1.00 13.76 165 ILE A N 1
ATOM 598 C CA . ILE A 1 84 ? 9.969 16.439 35.326 1.00 14.19 165 ILE A CA 1
ATOM 599 C C . ILE A 1 84 ? 9.964 17.223 33.997 1.00 14.29 165 ILE A C 1
ATOM 600 O O . ILE A 1 84 ? 9.776 18.444 33.970 1.00 16.10 165 ILE A O 1
ATOM 605 N N . VAL A 1 85 ? 10.227 16.513 32.911 1.00 14.75 166 VAL A N 1
ATOM 606 C CA . VAL A 1 85 ? 10.401 17.091 31.579 1.00 14.13 166 VAL A CA 1
ATOM 607 C C . VAL A 1 85 ? 9.262 16.596 30.693 1.00 14.56 166 VAL A C 1
ATOM 608 O O . VAL A 1 85 ? 8.991 15.394 30.641 1.00 16.57 166 VAL A O 1
ATOM 612 N N . ALA A 1 86 ? 8.609 17.530 29.996 1.00 15.00 167 ALA A N 1
ATOM 613 C CA . ALA A 1 86 ? 7.454 17.253 29.163 1.00 15.80 167 ALA A CA 1
ATOM 614 C C . ALA A 1 86 ? 7.565 17.936 27.798 1.00 17.34 167 ALA A C 1
ATOM 615 O O . ALA A 1 86 ? 8.375 18.845 27.623 1.00 17.91 167 ALA A O 1
ATOM 617 N N . PRO A 1 87 ? 6.739 17.510 26.817 1.00 20.02 168 PRO A N 1
ATOM 618 C CA . PRO A 1 87 ? 6.762 18.174 25.514 1.00 19.86 168 PRO A CA 1
ATOM 619 C C . PRO A 1 87 ? 6.481 19.673 25.656 1.00 22.24 168 PRO A C 1
ATOM 620 O O . PRO A 1 87 ? 5.826 20.106 26.606 1.00 25.24 168 PRO A O 1
ATOM 624 N N . TYR A 1 88 ? 7.007 20.449 24.730 1.00 22.16 169 TYR A N 1
ATOM 625 C CA . TYR A 1 88 ? 6.929 21.911 24.803 1.00 23.21 169 TYR A CA 1
ATOM 626 C C . TYR A 1 88 ? 5.549 22.510 25.114 1.00 25.60 169 TYR A C 1
ATOM 627 O O . TYR A 1 88 ? 4.539 22.110 24.538 1.00 28.77 169 TYR A O 1
ATOM 636 N N . GLY A 1 89 ? 5.552 23.479 26.026 1.00 27.15 170 GLY A N 1
ATOM 637 C CA . GLY A 1 89 ? 4.350 24.241 26.398 1.00 31.12 170 GLY A CA 1
ATOM 638 C C . GLY A 1 89 ? 3.355 23.569 27.328 1.00 31.67 170 GLY A C 1
ATOM 639 O O . GLY A 1 89 ? 2.312 24.166 27.663 1.00 32.21 170 GLY A O 1
ATOM 640 N N . HIS A 1 90 ? 3.661 22.338 27.749 1.00 29.32 171 HIS A N 1
ATOM 641 C CA . HIS A 1 90 ? 2.801 21.551 28.639 1.00 28.15 171 HIS A CA 1
ATOM 642 C C . HIS A 1 90 ? 2.565 22.370 29.889 1.00 27.82 171 HIS A C 1
ATOM 643 O O . HIS A 1 90 ? 3.436 23.134 30.303 1.00 27.66 171 HIS A O 1
ATOM 650 N N . ALA A 1 91 ? 1.381 22.260 30.488 1.00 29.46 172 ALA A N 1
ATOM 651 C CA . ALA A 1 91 ? 1.105 22.993 31.725 1.00 31.09 172 ALA A CA 1
ATOM 652 C C . ALA A 1 91 ? 2.033 22.524 32.831 1.00 31.40 172 ALA A C 1
ATOM 653 O O . ALA A 1 91 ? 2.428 21.350 32.833 1.00 29.79 172 ALA A O 1
ATOM 655 N N . PRO A 1 92 ? 2.403 23.432 33.764 1.00 28.38 173 PRO A N 1
ATOM 656 C CA . PRO A 1 92 ? 3.234 22.980 34.872 1.00 28.21 173 PRO A CA 1
ATOM 657 C C . PRO A 1 92 ? 2.635 21.759 35.546 1.00 26.66 173 PRO A C 1
ATOM 658 O O . PRO A 1 92 ? 1.426 21.695 35.752 1.00 29.64 173 PRO A O 1
ATOM 662 N N . ILE A 1 93 ? 3.486 20.771 35.800 1.00 25.52 174 ILE A N 1
ATOM 663 C CA . ILE A 1 93 ? 3.096 19.549 36.461 1.00 23.68 174 ILE A CA 1
ATOM 664 C C . ILE A 1 93 ? 3.508 19.723 37.917 1.00 26.52 174 ILE A C 1
ATOM 665 O O . ILE A 1 93 ? 4.699 19.881 38.197 1.00 28.25 174 ILE A O 1
ATOM 670 N N . THR A 1 94 ? 2.547 19.718 38.835 1.00 25.23 175 THR A N 1
ATOM 671 C CA . THR A 1 94 ? 2.870 19.870 40.263 1.00 27.56 175 THR A CA 1
ATOM 672 C C . THR A 1 94 ? 2.573 18.628 41.083 1.00 29.87 175 THR A C 1
ATOM 673 O O . THR A 1 94 ? 3.032 18.528 42.226 1.00 30.27 175 THR A O 1
ATOM 677 N N . ARG A 1 95 ? 1.793 17.704 40.524 1.00 29.17 176 ARG A N 1
ATOM 678 C CA A ARG A 1 95 ? 1.493 16.448 41.203 0.50 30.74 176 ARG A CA 1
ATOM 679 C CA B ARG A 1 95 ? 1.461 16.455 41.213 0.50 30.86 176 ARG A CA 1
ATOM 680 C C . ARG A 1 95 ? 1.225 15.341 40.183 1.00 30.34 176 ARG A C 1
ATOM 681 O O . ARG A 1 95 ? 0.752 15.594 39.079 1.00 29.94 176 ARG A O 1
ATOM 696 N N . ALA A 1 96 ? 1.544 14.114 40.563 1.00 26.45 177 ALA A N 1
ATOM 697 C CA . ALA A 1 96 ? 1.452 12.981 39.634 1.00 24.01 177 ALA A CA 1
ATOM 698 C C . ALA A 1 96 ? 0.074 12.621 39.078 1.00 25.23 177 ALA A C 1
ATOM 699 O O . ALA A 1 96 ? -0.014 12.124 37.957 1.00 23.55 177 ALA A O 1
ATOM 701 N N A SER A 1 97 ? -0.986 12.868 39.846 0.50 25.79 178 SER A N 1
ATOM 702 N N B SER A 1 97 ? -0.994 12.858 39.836 0.50 25.81 178 SER A N 1
ATOM 703 C CA A SER A 1 97 ? -2.342 12.594 39.370 0.50 28.19 178 SER A CA 1
ATOM 704 C CA B SER A 1 97 ? -2.335 12.554 39.332 0.50 28.27 178 SER A CA 1
ATOM 705 C C A SER A 1 97 ? -2.630 13.335 38.056 0.50 28.05 178 SER A C 1
ATOM 706 C C B SER A 1 97 ? -2.652 13.347 38.054 0.50 27.95 178 SER A C 1
ATOM 707 O O A SER A 1 97 ? -3.379 12.843 37.213 0.50 30.69 178 SER A O 1
ATOM 708 O O B SER A 1 97 ? -3.453 12.903 37.233 0.50 31.00 178 SER A O 1
ATOM 713 N N . GLU A 1 98 ? -2.002 14.502 37.887 1.00 28.43 179 GLU A N 1
ATOM 714 C CA . GLU A 1 98 ? -2.176 15.348 36.687 1.00 30.22 179 GLU A CA 1
ATOM 715 C C . GLU A 1 98 ? -1.658 14.675 35.410 1.00 27.11 179 GLU A C 1
ATOM 716 O O . GLU A 1 98 ? -2.088 15.025 34.314 1.00 29.99 179 GLU A O 1
ATOM 722 N N . VAL A 1 99 ? -0.741 13.709 35.562 1.00 24.84 180 VAL A N 1
ATOM 723 C CA . VAL A 1 99 ? -0.139 12.984 34.437 1.00 22.77 180 VAL A CA 1
ATOM 724 C C . VAL A 1 99 ? -0.277 11.470 34.634 1.00 23.72 180 VAL A C 1
ATOM 725 O O . VAL A 1 99 ? 0.522 10.677 34.149 1.00 22.69 180 VAL A O 1
ATOM 729 N N . ASN A 1 100 ? -1.329 11.074 35.325 1.00 25.14 181 ASN A N 1
ATOM 730 C CA . ASN A 1 100 ? -1.579 9.658 35.570 1.00 24.44 181 ASN A CA 1
ATOM 731 C C . ASN A 1 100 ? -1.658 8.907 34.239 1.00 24.06 181 ASN A C 1
ATOM 732 O O . ASN A 1 100 ? -2.330 9.363 33.316 1.00 25.42 181 ASN A O 1
ATOM 737 N N . GLY A 1 101 ? -0.972 7.768 34.150 1.00 23.83 182 GLY A N 1
ATOM 738 C CA . GLY A 1 101 ? -0.975 6.922 32.944 1.00 24.75 182 GLY A CA 1
ATOM 739 C C . GLY A 1 101 ? 0.006 7.331 31.851 1.00 24.03 182 GLY A C 1
ATOM 740 O O . GLY A 1 101 ? 0.102 6.660 30.818 1.00 25.43 182 GLY A O 1
ATOM 741 N N . ALA A 1 102 ? 0.764 8.409 32.072 1.00 22.18 183 ALA A N 1
ATOM 742 C CA . ALA A 1 102 ? 1.687 8.883 31.051 1.00 21.47 183 ALA A CA 1
ATOM 743 C C . ALA A 1 102 ? 2.821 7.903 30.782 1.00 20.22 183 ALA A C 1
ATOM 744 O O . ALA A 1 102 ? 3.219 7.129 31.655 1.00 21.32 183 ALA A O 1
ATOM 746 N N A ASN A 1 103 ? 3.322 7.905 29.558 0.60 20.62 184 ASN A N 1
ATOM 747 N N B ASN A 1 103 ? 3.337 7.955 29.563 0.40 20.20 184 ASN A N 1
ATOM 748 C CA A ASN A 1 103 ? 4.481 7.079 29.234 0.60 20.58 184 ASN A CA 1
ATOM 749 C CA B ASN A 1 103 ? 4.507 7.181 29.186 0.40 19.63 184 ASN A CA 1
ATOM 750 C C A ASN A 1 103 ? 5.714 7.830 29.740 0.60 18.42 184 ASN A C 1
ATOM 751 C C B ASN A 1 103 ? 5.712 7.873 29.798 0.40 18.65 184 ASN A C 1
ATOM 752 O O A ASN A 1 103 ? 5.809 9.044 29.577 0.60 19.83 184 ASN A O 1
ATOM 753 O O B ASN A 1 103 ? 5.792 9.101 29.772 0.40 19.81 184 ASN A O 1
ATOM 762 N N . VAL A 1 104 ? 6.631 7.090 30.359 1.00 17.92 185 VAL A N 1
ATOM 763 C CA . VAL A 1 104 ? 7.856 7.626 30.985 1.00 18.36 185 VAL A CA 1
ATOM 764 C C . VAL A 1 104 ? 9.107 7.039 30.365 1.00 17.51 185 VAL A C 1
ATOM 765 O O . VAL A 1 104 ? 9.156 5.848 30.031 1.00 20.22 185 VAL A O 1
ATOM 769 N N . TYR A 1 105 ? 10.121 7.899 30.227 1.00 17.49 186 TYR A N 1
ATOM 770 C CA . TYR A 1 105 ? 11.427 7.543 29.697 1.00 19.12 186 TYR A CA 1
ATOM 771 C C . TYR A 1 105 ? 12.425 7.702 30.814 1.00 20.89 186 TYR A C 1
ATOM 772 O O . TYR A 1 105 ? 12.432 8.728 31.467 1.00 23.60 186 TYR A O 1
ATOM 781 N N . ALA A 1 106 ? 13.243 6.677 31.045 1.00 19.88 187 ALA A N 1
ATOM 782 C CA . ALA A 1 106 ? 14.225 6.670 32.147 1.00 22.34 187 ALA A CA 1
ATOM 783 C C . ALA A 1 106 ? 15.602 6.287 31.648 1.00 19.93 187 ALA A C 1
ATOM 784 O O . ALA A 1 106 ?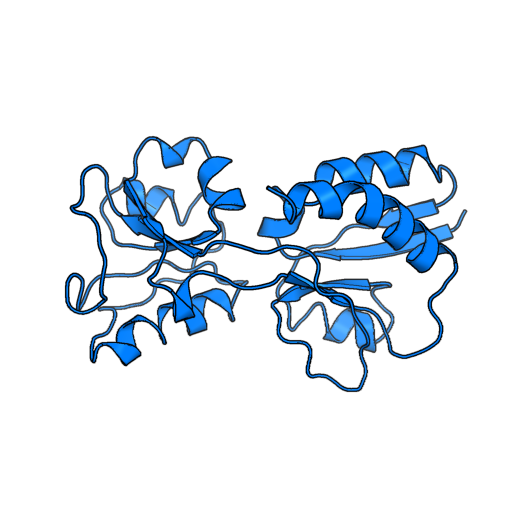 15.723 5.571 30.671 1.00 22.42 187 ALA A O 1
ATOM 786 N N . PHE A 1 107 ? 16.633 6.818 32.313 1.00 20.07 188 PHE A N 1
ATOM 787 C CA . PHE A 1 107 ? 18.027 6.510 31.993 1.00 20.23 188 PHE A CA 1
ATOM 788 C C . PHE A 1 107 ? 18.324 5.156 32.608 1.00 20.10 188 PHE A C 1
ATOM 789 O O . PHE A 1 107 ? 18.309 5.005 33.825 1.00 20.46 188 PHE A O 1
ATOM 797 N N . ARG A 1 108 ? 18.608 4.175 31.758 1.00 22.13 189 ARG A N 1
ATOM 798 C CA . ARG A 1 108 ? 18.747 2.789 32.221 1.00 27.10 189 ARG A CA 1
ATOM 799 C C . ARG A 1 108 ? 19.739 2.623 33.372 1.00 26.78 189 ARG A C 1
ATOM 800 O O . ARG A 1 108 ? 19.440 1.938 34.360 1.00 29.65 189 ARG A O 1
ATOM 808 N N . ALA A 1 109 ? 20.890 3.277 33.266 1.00 22.88 190 ALA A N 1
ATOM 809 C CA . ALA A 1 109 ? 21.941 3.107 34.249 1.00 22.78 190 ALA A CA 1
ATOM 810 C C . ALA A 1 109 ? 21.623 3.680 35.624 1.00 24.18 190 ALA A C 1
ATOM 811 O O . ALA A 1 109 ? 22.169 3.197 36.610 1.00 31.15 190 ALA A O 1
ATOM 813 N N . ASN A 1 110 ? 20.711 4.658 35.715 1.00 19.51 191 ASN A N 1
ATOM 814 C CA . ASN A 1 110 ? 20.424 5.235 37.005 1.00 18.65 191 ASN A CA 1
ATOM 815 C C . ASN A 1 110 ? 19.121 4.723 37.592 1.00 19.93 191 ASN A C 1
ATOM 816 O O . ASN A 1 110 ? 18.048 5.341 37.447 1.00 19.83 191 ASN A O 1
ATOM 821 N N A CYS A 1 111 ? 19.232 3.591 38.279 0.70 21.67 192 CYS A N 1
ATOM 822 N N B CYS A 1 111 ? 19.239 3.589 38.274 0.30 21.71 192 CYS A N 1
ATOM 823 C CA A CYS A 1 111 ? 18.087 2.945 38.929 0.70 23.22 192 CYS A CA 1
ATOM 824 C CA B CYS A 1 111 ? 18.116 2.929 38.922 0.30 22.36 192 CYS A CA 1
ATOM 825 C C A CYS A 1 111 ? 17.490 3.839 39.991 0.70 22.25 192 CYS A C 1
ATOM 826 C C B CYS A 1 111 ? 17.512 3.763 40.045 0.30 21.84 192 CYS A C 1
ATOM 827 O O A CYS A 1 111 ? 16.270 3.919 40.113 0.70 21.97 192 CYS A O 1
ATOM 828 O O B CYS A 1 111 ? 16.307 3.697 40.282 0.30 23.19 192 CYS A O 1
ATOM 833 N N . SER A 1 112 ? 18.346 4.549 40.729 1.00 19.82 193 SER A N 1
ATOM 834 C CA . SER A 1 112 ? 17.863 5.398 41.821 1.00 19.48 193 SER A CA 1
ATOM 835 C C . SER A 1 112 ? 16.915 6.484 41.283 1.00 17.79 193 SER A C 1
ATOM 836 O O . SER A 1 112 ? 15.870 6.725 41.875 1.00 18.48 193 SER A O 1
ATOM 839 N N . TYR A 1 113 ? 17.250 7.083 40.140 1.00 16.44 194 TYR A N 1
ATOM 840 C CA . TYR A 1 113 ? 16.382 8.121 39.569 1.00 16.90 194 TYR A CA 1
ATOM 841 C C . TYR A 1 113 ? 15.073 7.526 39.045 1.00 17.36 194 TYR A C 1
ATOM 842 O O . TYR A 1 113 ? 14.020 8.162 39.128 1.00 18.03 194 TYR A O 1
ATOM 851 N N . ARG A 1 114 ? 15.142 6.313 38.503 1.00 16.49 195 ARG A N 1
ATOM 852 C CA . ARG A 1 114 ? 13.931 5.645 38.028 1.00 17.85 195 ARG A CA 1
ATOM 853 C C . ARG A 1 114 ? 13.010 5.336 39.219 1.00 18.83 195 ARG A C 1
ATOM 854 O O . ARG A 1 114 ? 11.803 5.642 39.189 1.00 19.59 195 ARG A O 1
ATOM 862 N N . ARG A 1 115 ? 13.576 4.736 40.266 1.00 19.93 196 ARG A N 1
ATOM 863 C CA . ARG A 1 115 ? 12.797 4.397 41.465 1.00 20.47 196 ARG A CA 1
ATOM 864 C C . ARG A 1 115 ? 12.195 5.655 42.113 1.00 18.52 196 ARG A C 1
ATOM 865 O O . ARG A 1 115 ? 11.062 5.644 42.584 1.00 19.99 196 ARG A O 1
ATOM 873 N N . HIS A 1 116 ? 12.945 6.750 42.073 1.00 16.98 197 HIS A N 1
ATOM 874 C CA . HIS A 1 116 ? 12.485 8.004 42.632 1.00 15.51 197 HIS A CA 1
ATOM 875 C C . HIS A 1 116 ? 11.259 8.502 41.873 1.00 16.29 197 HIS A C 1
ATOM 876 O O . HIS A 1 116 ? 10.262 8.896 42.483 1.00 17.20 197 HIS A O 1
ATOM 883 N N . PHE A 1 117 ? 11.332 8.439 40.541 1.00 16.60 198 PHE A N 1
ATOM 884 C CA . PHE A 1 117 ? 10.239 8.894 39.684 1.00 16.08 198 PHE A CA 1
ATOM 885 C C . PHE A 1 117 ? 8.998 8.035 39.927 1.00 16.37 198 PHE A C 1
ATOM 886 O O . PHE A 1 117 ? 7.894 8.559 40.085 1.00 17.54 198 PHE A O 1
ATOM 894 N N . GLU A 1 118 ? 9.183 6.716 39.968 1.00 17.99 199 GLU A N 1
ATOM 895 C CA . GLU A 1 118 ? 8.077 5.798 40.256 1.00 19.32 199 GLU A CA 1
ATOM 896 C C . GLU A 1 118 ? 7.419 6.109 41.600 1.00 20.03 199 GLU A C 1
ATOM 897 O O . GLU A 1 118 ? 6.174 6.158 41.708 1.00 20.32 199 GLU A O 1
ATOM 903 N N A SER A 1 119 ? 8.252 6.280 42.623 0.70 17.97 200 SER A N 1
ATOM 904 N N B SER A 1 119 ? 8.245 6.290 42.631 0.30 19.34 200 SER A N 1
ATOM 905 C CA A SER A 1 119 ? 7.767 6.587 43.970 0.70 19.73 200 SER A CA 1
ATOM 906 C CA B SER A 1 119 ? 7.743 6.582 43.979 0.30 20.10 200 SER A CA 1
ATOM 907 C C A SER A 1 119 ? 6.970 7.902 43.997 0.70 18.77 200 SER A C 1
ATOM 908 C C B SER A 1 119 ? 6.995 7.919 44.038 0.30 19.70 200 SER A C 1
ATOM 909 O O A SER A 1 119 ? 5.965 8.020 44.711 0.70 18.60 200 SER A O 1
ATOM 910 O O B SER A 1 119 ? 6.065 8.079 44.835 0.30 20.45 200 SER A O 1
ATOM 915 N N . TRP A 1 120 ? 7.399 8.870 43.198 1.00 18.18 201 TRP A N 1
ATOM 916 C CA . TRP A 1 120 ? 6.685 10.158 43.109 1.00 18.29 201 TRP A CA 1
ATOM 917 C C . TRP A 1 120 ? 5.253 9.940 42.567 1.00 18.53 201 TRP A C 1
ATOM 918 O O . TRP A 1 120 ? 4.284 10.509 43.087 1.00 19.66 201 TRP A O 1
ATOM 929 N N . PHE A 1 121 ? 5.122 9.090 41.550 1.00 17.74 202 PHE A N 1
ATOM 930 C CA . PHE A 1 121 ? 3.790 8.729 41.039 1.00 17.27 202 PHE A CA 1
ATOM 931 C C . PHE A 1 121 ? 2.960 8.063 42.126 1.00 18.00 202 PHE A C 1
ATOM 932 O O . PHE A 1 121 ? 1.808 8.453 42.384 1.00 18.65 202 PHE A O 1
ATOM 940 N N . HIS A 1 122 ? 3.538 7.047 42.743 1.00 19.79 203 HIS A N 1
ATOM 941 C CA . HIS A 1 122 ? 2.822 6.238 43.739 1.00 20.91 203 HIS A CA 1
ATOM 942 C C . HIS A 1 122 ? 2.353 7.025 44.959 1.00 22.80 203 HIS A C 1
ATOM 943 O O . HIS A 1 122 ? 1.315 6.711 45.539 1.00 24.30 203 HIS A O 1
ATOM 950 N N . ALA A 1 123 ? 3.115 8.052 45.328 1.00 23.05 204 ALA A N 1
ATOM 951 C CA . ALA A 1 123 ? 2.761 8.897 46.461 1.00 25.04 204 ALA A CA 1
ATOM 952 C C . ALA A 1 123 ? 1.442 9.640 46.253 1.00 26.91 204 ALA A C 1
ATOM 953 O O . ALA A 1 123 ? 0.793 10.022 47.230 1.00 29.75 204 ALA A O 1
ATOM 955 N N . ASP A 1 124 ? 1.065 9.867 44.992 1.00 24.03 205 ASP A N 1
ATOM 956 C CA . ASP A 1 124 ? -0.185 10.558 44.684 1.00 26.05 205 ASP A CA 1
ATOM 957 C C . ASP A 1 124 ? -1.207 9.563 44.137 1.00 26.28 205 ASP A C 1
ATOM 958 O O . ASP A 1 124 ? -2.179 9.945 43.461 1.00 27.76 205 ASP A O 1
ATOM 963 N N . ARG A 1 125 ? -0.998 8.283 44.444 1.00 26.34 206 ARG A N 1
ATOM 964 C CA . ARG A 1 125 ? -1.904 7.223 43.997 1.00 27.20 206 ARG A CA 1
ATOM 965 C C . ARG A 1 125 ? -2.088 7.239 42.468 1.00 25.35 206 ARG A C 1
ATOM 966 O O . ARG A 1 125 ? -3.190 7.006 41.931 1.00 28.26 206 ARG A O 1
ATOM 974 N N . ALA A 1 126 ? -0.973 7.526 41.788 1.00 21.46 207 ALA A N 1
ATOM 975 C CA . ALA A 1 126 ? -0.899 7.546 40.338 1.00 21.71 207 ALA A CA 1
ATOM 976 C C . ALA A 1 126 ? 0.159 6.559 39.871 1.00 18.80 207 ALA A C 1
ATOM 977 O O . ALA A 1 126 ? 0.893 5.977 40.678 1.00 20.51 207 ALA A O 1
ATOM 979 N N . THR A 1 127 ? 0.210 6.354 38.560 1.00 19.13 208 THR A N 1
ATOM 980 C CA . THR A 1 127 ? 1.178 5.427 37.951 1.00 19.84 208 THR A CA 1
ATOM 981 C C . THR A 1 127 ? 1.534 5.854 36.539 1.00 20.66 208 THR A C 1
ATOM 982 O O . THR A 1 127 ? 0.708 6.445 35.848 1.00 22.85 208 THR A O 1
ATOM 986 N N . PRO A 1 128 ? 2.773 5.569 36.105 1.00 21.43 209 PRO A N 1
ATOM 987 C CA . PRO A 1 128 ? 3.088 5.735 34.687 1.00 21.15 209 PRO A CA 1
ATOM 988 C C . PRO A 1 128 ? 2.406 4.607 33.888 1.00 21.29 209 PRO A C 1
ATOM 989 O O . PRO A 1 128 ? 2.155 3.527 34.439 1.00 22.52 209 PRO A O 1
ATOM 993 N N . GLY A 1 129 ? 2.048 4.888 32.640 1.00 23.00 210 GLY A N 1
ATOM 994 C CA . GLY A 1 129 ? 1.448 3.892 31.744 1.00 22.82 210 GLY A CA 1
ATOM 995 C C . GLY A 1 129 ? 2.429 2.769 31.435 1.00 23.99 210 GLY A C 1
ATOM 996 O O . GLY A 1 129 ? 2.039 1.607 31.326 1.00 24.77 210 GLY A O 1
ATOM 997 N N . ARG A 1 130 ? 3.690 3.152 31.255 1.00 23.33 211 ARG A N 1
ATOM 998 C CA . ARG A 1 130 ? 4.814 2.219 31.085 1.00 23.36 211 ARG A CA 1
ATOM 999 C C . ARG A 1 130 ? 6.112 3.005 31.213 1.00 21.04 211 ARG A C 1
ATOM 1000 O O . ARG A 1 130 ? 6.110 4.242 31.098 1.00 21.77 211 ARG A O 1
ATOM 1008 N N . ILE A 1 131 ? 7.204 2.290 31.474 1.00 21.35 212 ILE A N 1
ATOM 1009 C CA . ILE A 1 131 ? 8.522 2.904 31.588 1.00 22.37 212 ILE A CA 1
ATOM 1010 C C . ILE A 1 131 ? 9.423 2.330 30.503 1.00 24.37 212 ILE A C 1
ATOM 1011 O O . ILE A 1 131 ? 9.561 1.099 30.387 1.00 26.44 212 ILE A O 1
ATOM 1016 N N . HIS A 1 132 ? 10.027 3.229 29.723 1.00 21.17 213 HIS A N 1
ATOM 1017 C CA . HIS A 1 132 ? 10.941 2.861 28.651 1.00 22.09 213 HIS A CA 1
ATOM 1018 C C . HIS A 1 132 ? 12.353 3.208 29.097 1.00 22.21 213 HIS A C 1
ATOM 1019 O O . HIS A 1 132 ? 12.640 4.375 29.382 1.00 24.21 213 HIS A O 1
ATOM 1026 N N . GLU A 1 133 ? 13.217 2.192 29.196 1.00 25.07 214 GLU A N 1
ATOM 1027 C CA . GLU A 1 133 ? 14.616 2.375 29.624 1.00 26.70 214 GLU A CA 1
ATOM 1028 C C . GLU A 1 133 ? 15.434 2.816 28.416 1.00 27.16 214 GLU A C 1
ATOM 1029 O O . GLU A 1 133 ? 15.354 2.199 27.354 1.00 31.95 214 GLU A O 1
ATOM 1035 N N A MET A 1 134 ? 16.233 3.867 28.595 0.60 24.57 215 MET A N 1
ATOM 1036 N N B MET A 1 134 ? 16.221 3.874 28.571 0.40 25.91 215 MET A N 1
ATOM 1037 C CA A MET A 1 134 ? 17.021 4.466 27.514 0.60 23.99 215 MET A CA 1
ATOM 1038 C CA B MET A 1 134 ? 17.035 4.364 27.466 0.40 26.07 215 MET A CA 1
ATOM 1039 C C A MET A 1 134 ? 18.511 4.469 27.837 0.60 22.53 215 MET A C 1
ATOM 1040 C C B MET A 1 134 ? 18.505 4.423 27.829 0.40 23.77 215 MET A C 1
ATOM 1041 O O A MET A 1 134 ? 18.901 4.631 28.997 0.60 23.76 215 MET A O 1
ATOM 1042 O O B MET A 1 134 ? 18.871 4.578 28.997 0.40 23.98 215 MET A O 1
ATOM 1051 N N . GLU A 1 135 ? 19.334 4.306 26.798 1.00 22.71 216 GLU A N 1
ATOM 1052 C CA . GLU A 1 135 ? 20.795 4.253 26.949 1.00 23.30 216 GLU A CA 1
ATOM 1053 C C . GLU A 1 135 ? 21.474 5.603 27.054 1.00 19.79 216 GLU A C 1
ATOM 1054 O O . GLU A 1 135 ? 22.641 5.644 27.391 1.00 23.22 216 GLU A O 1
ATOM 1060 N N . SER A 1 136 ? 20.771 6.699 26.753 1.00 18.68 217 SER A N 1
ATOM 1061 C CA . SER A 1 136 ? 21.408 8.021 26.849 1.00 19.06 217 SER A CA 1
ATOM 1062 C C . SER A 1 136 ? 20.427 9.096 27.218 1.00 16.37 217 SER A C 1
ATOM 1063 O O . SER A 1 136 ? 19.234 9.008 26.906 1.00 16.91 217 SER A O 1
ATOM 1066 N N . TYR A 1 137 ? 20.942 10.108 27.902 1.00 16.33 218 TYR A N 1
ATOM 1067 C CA . TYR A 1 137 ? 20.134 11.267 28.262 1.00 15.22 218 TYR A CA 1
ATOM 1068 C C . TYR A 1 137 ? 19.656 12.007 27.023 1.00 14.94 218 TYR A C 1
ATOM 1069 O O . TYR A 1 137 ? 18.512 12.489 27.015 1.00 15.02 218 TYR A O 1
ATOM 1078 N N . HIS A 1 138 ? 20.511 12.120 25.992 1.00 14.94 219 HIS A N 1
ATOM 1079 C CA . HIS A 1 138 ? 20.101 12.823 24.764 1.00 15.91 219 HIS A CA 1
ATOM 1080 C C . HIS A 1 138 ? 18.937 12.122 24.054 1.00 15.80 219 HIS A C 1
ATOM 1081 O O . HIS A 1 138 ? 18.019 12.782 23.542 1.00 16.42 219 HIS A O 1
ATOM 1088 N N . GLY A 1 139 ? 18.981 10.789 24.037 1.00 16.50 220 GLY A N 1
ATOM 1089 C CA . GLY A 1 139 ? 17.930 9.968 23.438 1.00 17.63 220 GLY A CA 1
ATOM 1090 C C . GLY A 1 139 ? 16.635 10.073 24.220 1.00 15.97 220 GLY A C 1
ATOM 1091 O O . GLY A 1 139 ? 15.539 10.168 23.629 1.00 17.24 220 GLY A O 1
ATOM 1092 N N A MET A 1 140 ? 16.765 10.051 25.542 0.60 15.66 221 MET A N 1
ATOM 1093 N N B MET A 1 140 ? 16.734 10.029 25.551 0.40 15.44 221 MET A N 1
ATOM 1094 C CA A MET A 1 140 ? 15.626 10.191 26.443 0.60 17.65 221 MET A CA 1
ATOM 1095 C CA B MET A 1 140 ? 15.557 10.209 26.412 0.40 16.36 221 MET A CA 1
ATOM 1096 C C A MET A 1 140 ? 14.928 11.530 26.201 0.60 16.74 221 MET A C 1
ATOM 1097 C C B MET A 1 140 ? 14.908 11.542 26.122 0.40 15.88 221 MET A C 1
ATOM 1098 O O A MET A 1 140 ? 13.711 11.600 26.056 0.60 17.25 221 MET A O 1
ATOM 1099 O O B MET A 1 140 ? 13.704 11.629 25.884 0.40 15.42 221 MET A O 1
ATOM 1108 N N . LEU A 1 141 ? 15.729 12.588 26.134 1.00 15.56 222 LEU A N 1
ATOM 1109 C CA . LEU A 1 141 ? 15.225 13.934 25.923 1.00 15.32 222 LEU A CA 1
ATOM 1110 C C . LEU A 1 141 ? 14.580 14.057 24.544 1.00 14.93 222 LEU A C 1
ATOM 1111 O O . LEU A 1 141 ? 13.527 14.671 24.410 1.00 16.29 222 LEU A O 1
ATOM 1116 N N . ALA A 1 142 ? 15.183 13.435 23.525 1.00 14.98 223 ALA A N 1
ATOM 1117 C CA . ALA A 1 142 ? 14.621 13.487 22.177 1.00 15.71 223 ALA A CA 1
ATOM 1118 C C . ALA A 1 142 ? 13.230 12.841 22.126 1.00 15.04 223 ALA A C 1
ATOM 1119 O O . ALA A 1 142 ? 12.346 13.321 21.401 1.00 16.84 223 ALA A O 1
ATOM 1121 N N . CYS A 1 143 ? 13.024 11.761 22.882 1.00 15.83 224 CYS A N 1
ATOM 1122 C CA . CYS A 1 143 ? 11.695 11.136 22.918 1.00 15.67 224 CYS A CA 1
ATOM 1123 C C . CYS A 1 143 ? 10.650 12.081 23.518 1.00 15.83 224 CYS A C 1
ATOM 1124 O O . CYS A 1 143 ? 9.500 12.158 23.025 1.00 18.01 224 CYS A O 1
ATOM 1127 N N . VAL A 1 144 ? 11.037 12.797 24.576 1.00 14.94 225 VAL A N 1
ATOM 1128 C CA . VAL A 1 144 ? 10.135 13.781 25.178 1.00 15.53 225 VAL A CA 1
ATOM 1129 C C . VAL A 1 144 ? 9.852 14.918 24.190 1.00 16.06 225 VAL A C 1
ATOM 1130 O O . VAL A 1 144 ? 8.693 15.343 24.014 1.00 16.84 225 VAL A O 1
ATOM 1134 N N . ILE A 1 145 ? 10.898 15.429 23.555 1.00 15.32 226 ILE A N 1
ATOM 1135 C CA . ILE A 1 145 ? 10.740 16.497 22.559 1.00 16.74 226 ILE A CA 1
ATOM 1136 C C . ILE A 1 145 ? 9.744 16.084 21.464 1.00 15.82 226 ILE A C 1
ATOM 1137 O O . ILE A 1 145 ? 8.879 16.879 21.063 1.00 18.14 226 ILE A O 1
ATOM 1142 N N . ALA A 1 146 ? 9.855 14.825 21.034 1.00 15.96 227 ALA A N 1
ATOM 1143 C CA . ALA A 1 146 ? 9.022 14.255 19.984 1.00 16.44 227 ALA A CA 1
ATOM 1144 C C . ALA A 1 146 ? 7.580 14.030 20.394 1.00 17.05 227 ALA A C 1
ATOM 1145 O O . ALA A 1 146 ? 6.791 13.588 19.560 1.00 18.48 227 ALA A O 1
ATOM 1147 N N . GLY A 1 147 ? 7.256 14.294 21.671 1.00 16.87 228 GLY A N 1
ATOM 1148 C CA . GLY A 1 147 ? 5.900 14.164 22.198 1.00 18.38 228 GLY A CA 1
ATOM 1149 C C . GLY A 1 147 ? 5.526 12.802 22.744 1.00 19.17 228 GLY A C 1
ATOM 1150 O O . GLY A 1 147 ? 4.345 12.547 22.991 1.00 21.81 228 GLY A O 1
ATOM 1151 N N . ALA A 1 148 ? 6.516 11.926 22.959 1.00 19.49 229 ALA A N 1
ATOM 1152 C CA . ALA A 1 148 ? 6.221 10.540 23.334 1.00 20.00 229 ALA A CA 1
ATOM 1153 C C . ALA A 1 148 ? 5.927 10.257 24.813 1.00 19.20 229 ALA A C 1
ATOM 1154 O O . ALA A 1 148 ? 5.358 9.207 25.137 1.00 23.58 229 ALA A O 1
ATOM 1156 N N . GLY A 1 149 ? 6.300 11.175 25.696 1.00 19.19 230 GLY A N 1
ATOM 1157 C CA . GLY A 1 149 ? 6.097 10.992 27.113 1.00 17.14 230 GLY A CA 1
ATOM 1158 C C . GLY A 1 149 ? 6.881 11.992 27.958 1.00 16.95 230 GLY A C 1
ATOM 1159 O O . GLY A 1 149 ? 7.269 13.064 27.474 1.00 19.58 230 GLY A O 1
ATOM 1160 N N . LEU A 1 150 ? 7.135 11.597 29.203 1.00 15.98 231 LEU A N 1
ATOM 1161 C CA . LEU A 1 150 ? 7.813 12.419 30.207 1.00 16.04 231 LEU A CA 1
ATOM 1162 C C . LEU A 1 150 ? 9.110 11.754 30.670 1.00 15.02 231 LEU A C 1
ATOM 1163 O O . LEU A 1 150 ? 9.289 10.528 30.530 1.00 16.69 231 LEU A O 1
ATOM 1168 N N . ALA A 1 151 ? 10.001 12.550 31.249 1.00 14.07 232 ALA A N 1
ATOM 1169 C CA . ALA A 1 151 ? 11.242 12.033 31.817 1.00 13.57 232 ALA A CA 1
ATOM 1170 C C . ALA A 1 151 ? 11.590 12.782 33.085 1.00 13.05 232 ALA A C 1
ATOM 1171 O O . ALA A 1 151 ? 11.122 13.899 33.304 1.00 14.69 232 ALA A O 1
ATOM 1173 N N . LEU A 1 152 ? 12.432 12.170 33.906 1.00 12.55 233 LEU A N 1
ATOM 1174 C CA . LEU A 1 152 ? 12.955 12.803 35.122 1.00 13.90 233 LEU A CA 1
ATOM 1175 C C . LEU A 1 152 ? 14.462 12.979 34.929 1.00 14.06 233 LEU A C 1
ATOM 1176 O O . LEU A 1 152 ? 15.192 11.988 34.757 1.00 16.56 233 LEU A O 1
ATOM 1181 N N . ILE A 1 153 ? 14.935 14.234 34.956 1.00 13.19 234 ILE A N 1
ATOM 1182 C CA . ILE A 1 153 ? 16.325 14.541 34.673 1.00 12.58 234 ILE A CA 1
ATOM 1183 C C . ILE A 1 153 ? 16.809 15.618 35.642 1.00 12.09 234 ILE A C 1
ATOM 1184 O O . ILE A 1 153 ? 16.066 16.561 35.915 1.00 12.17 234 ILE A O 1
ATOM 1189 N N . PRO A 1 154 ? 18.036 15.482 36.194 1.00 12.44 235 PRO A N 1
ATOM 1190 C CA . PRO A 1 154 ? 18.556 16.581 37.037 1.00 13.17 235 PRO A CA 1
ATOM 1191 C C . PRO A 1 154 ? 18.660 17.863 36.245 1.00 12.90 235 PRO A C 1
ATOM 1192 O O . PRO A 1 154 ? 18.981 17.818 35.055 1.00 13.06 235 PRO A O 1
ATOM 1196 N N . ARG A 1 155 ? 18.358 18.987 36.903 1.00 13.23 236 ARG A N 1
ATOM 1197 C CA . ARG A 1 155 ? 18.396 20.289 36.226 1.00 13.66 236 ARG A CA 1
ATOM 1198 C C . ARG A 1 155 ? 19.752 20.555 35.585 1.00 13.94 236 ARG A C 1
ATOM 1199 O O . ARG A 1 155 ? 19.821 21.061 34.455 1.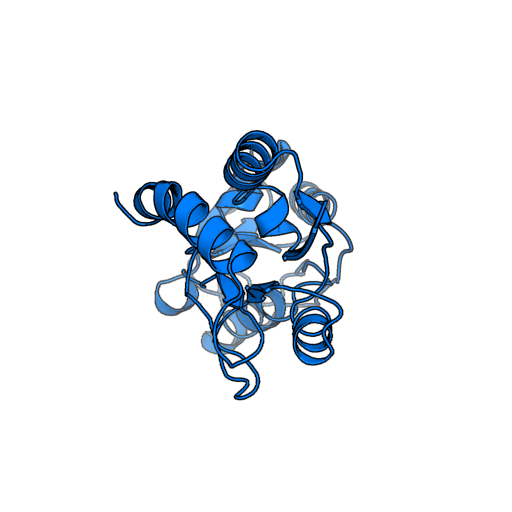00 13.84 236 ARG A O 1
ATOM 1207 N N . SER A 1 156 ? 20.825 20.196 36.301 1.00 14.71 237 SER A N 1
ATOM 1208 C CA . SER A 1 156 ? 22.195 20.471 35.817 1.00 15.53 237 SER A CA 1
ATOM 1209 C C . SER A 1 156 ? 22.446 19.766 34.484 1.00 13.97 237 SER A C 1
ATOM 1210 O O . SER A 1 156 ? 23.034 20.340 33.574 1.00 15.87 237 SER A O 1
ATOM 1213 N N . MET A 1 157 ? 21.982 18.521 34.384 1.00 13.10 238 MET A N 1
ATOM 1214 C CA . MET A 1 157 ? 22.115 17.760 33.162 1.00 14.04 238 MET A CA 1
ATOM 1215 C C . MET A 1 157 ? 21.190 18.324 32.062 1.00 13.37 238 MET A C 1
ATOM 1216 O O . MET A 1 157 ? 21.612 18.561 30.922 1.00 15.12 238 MET A O 1
ATOM 1221 N N . LEU A 1 158 ? 19.923 18.525 32.415 1.00 12.66 239 LEU A N 1
ATOM 1222 C CA . LEU A 1 158 ? 18.935 19.015 31.451 1.00 14.27 239 LEU A CA 1
ATOM 1223 C C . LEU A 1 158 ? 19.365 20.293 30.754 1.00 15.43 239 LEU A C 1
ATOM 1224 O O . LEU A 1 158 ? 19.336 20.384 29.519 1.00 15.84 239 LEU A O 1
ATOM 1229 N N . GLU A 1 159 ? 19.775 21.270 31.558 1.00 14.63 240 GLU A N 1
ATOM 1230 C CA . GLU A 1 159 ? 20.102 22.592 31.029 1.00 15.95 240 GLU A CA 1
ATOM 1231 C C . GLU A 1 159 ? 21.381 22.641 30.186 1.00 15.43 240 GLU A C 1
ATOM 1232 O O . GLU A 1 159 ? 21.628 23.624 29.467 1.00 18.72 240 GLU A O 1
ATOM 1238 N N . SER A 1 160 ? 22.180 21.577 30.262 1.00 15.13 241 SER A N 1
ATOM 1239 C CA . SER A 1 160 ? 23.371 21.470 29.435 1.00 16.05 241 SER A CA 1
ATOM 1240 C C . SER A 1 160 ? 23.080 20.960 28.014 1.00 15.47 241 SER A C 1
ATOM 1241 O O . SER A 1 160 ? 23.932 21.088 27.140 1.00 17.40 241 SER A O 1
ATOM 1244 N N A MET A 1 161 ? 21.907 20.347 27.805 0.50 15.22 242 MET A N 1
ATOM 1245 N N B MET A 1 161 ? 21.889 20.413 27.795 0.50 16.03 242 MET A N 1
ATOM 1246 C CA A MET A 1 161 ? 21.539 19.740 26.508 0.50 13.53 242 MET A CA 1
ATOM 1247 C CA B MET A 1 161 ? 21.539 19.801 26.517 0.50 15.15 242 MET A CA 1
ATOM 1248 C C A MET A 1 161 ? 20.736 20.714 25.641 0.50 14.32 242 MET A C 1
ATOM 1249 C C B MET A 1 161 ? 20.764 20.781 25.649 0.50 15.37 242 MET A C 1
ATOM 1250 O O A MET A 1 161 ? 19.748 21.277 26.124 0.50 15.30 242 MET A O 1
ATOM 1251 O O B MET A 1 161 ? 19.836 21.427 26.142 0.50 16.63 242 MET A O 1
ATOM 1260 N N . PRO A 1 162 ? 21.125 20.891 24.358 1.00 15.52 243 PRO A N 1
ATOM 1261 C CA . PRO A 1 162 ? 20.414 21.853 23.477 1.00 18.85 243 PRO A CA 1
ATOM 1262 C C . PRO A 1 162 ? 18.903 21.676 23.440 1.00 17.64 243 PRO A C 1
ATOM 1263 O O . PRO A 1 162 ? 18.153 22.664 23.381 1.00 18.90 243 PRO A O 1
ATOM 1267 N N . GLY A 1 163 ? 18.470 20.421 23.492 1.00 16.40 244 GLY A N 1
ATOM 1268 C CA . GLY A 1 163 ? 17.056 20.088 23.461 1.00 16.91 244 GLY A CA 1
ATOM 1269 C C . GLY A 1 163 ? 16.222 20.638 24.590 1.00 16.24 244 GLY A C 1
ATOM 1270 O O . GLY A 1 163 ? 14.988 20.594 24.524 1.00 17.03 244 GLY A O 1
ATOM 1271 N N . HIS A 1 164 ? 16.869 21.149 25.639 1.00 15.56 245 HIS A N 1
ATOM 1272 C CA . HIS A 1 164 ? 16.095 21.707 26.743 1.00 16.08 245 HIS A CA 1
ATOM 1273 C C . HIS A 1 164 ? 15.233 22.884 26.255 1.00 17.21 245 HIS A C 1
ATOM 1274 O O . HIS A 1 164 ? 14.207 23.196 26.860 1.00 17.23 245 HIS A O 1
ATOM 1281 N N . GLN A 1 165 ? 15.650 23.528 25.163 1.00 17.67 246 GLN A N 1
ATOM 1282 C CA . GLN A 1 165 ? 14.857 24.626 24.566 1.00 18.89 246 GLN A CA 1
ATOM 1283 C C . GLN A 1 165 ? 13.540 24.142 23.940 1.00 18.99 246 GLN A C 1
ATOM 1284 O O . GLN A 1 165 ? 12.643 24.951 23.698 1.00 21.66 246 GLN A O 1
ATOM 1290 N N A GLN A 1 166 ? 13.433 22.837 23.687 0.60 16.85 247 GLN A N 1
ATOM 1291 N N B GLN A 1 166 ? 13.436 22.834 23.696 0.40 18.04 247 GLN A N 1
ATOM 1292 C CA A GLN A 1 166 ? 12.252 22.244 23.047 0.60 15.89 247 GLN A CA 1
ATOM 1293 C CA B GLN A 1 166 ? 12.264 22.229 23.057 0.40 18.01 247 GLN A CA 1
ATOM 1294 C C A GLN A 1 166 ? 11.346 21.454 24.002 0.60 17.26 247 GLN A C 1
ATOM 1295 C C B GLN A 1 166 ? 11.354 21.449 24.003 0.40 18.21 247 GLN A C 1
ATOM 1296 O O A GLN A 1 166 ? 10.453 20.709 23.540 0.60 18.88 247 GLN A O 1
ATOM 1297 O O B GLN A 1 166 ? 10.483 20.695 23.536 0.40 19.61 247 GLN A O 1
ATOM 1308 N N . VAL A 1 167 ? 11.554 21.609 25.312 1.00 16.29 248 VAL A N 1
ATOM 1309 C CA . VAL A 1 167 ? 10.719 20.936 26.321 1.00 17.81 248 VAL A CA 1
ATOM 1310 C C . VAL A 1 167 ? 10.281 21.948 27.365 1.00 19.55 248 VAL A C 1
ATOM 1311 O O . VAL A 1 167 ? 10.796 23.073 27.408 1.00 19.87 248 VAL A O 1
ATOM 1315 N N . SER A 1 168 ? 9.297 21.566 28.172 1.00 19.76 249 SER A N 1
ATOM 1316 C CA . SER A 1 168 ? 8.915 22.348 29.355 1.00 19.85 249 SER A CA 1
ATOM 1317 C C . SER A 1 168 ? 9.271 21.488 30.559 1.00 19.96 249 SER A C 1
ATOM 1318 O O . SER A 1 168 ? 9.028 20.281 30.560 1.00 24.24 249 SER A O 1
ATOM 1321 N N . ALA A 1 169 ? 9.866 22.096 31.572 1.00 17.78 250 ALA A N 1
ATOM 1322 C CA . ALA A 1 169 ? 10.318 21.341 32.744 1.00 16.92 250 ALA A CA 1
ATOM 1323 C C . ALA A 1 169 ? 10.043 22.065 34.037 1.00 17.29 250 ALA A C 1
ATOM 1324 O O . ALA A 1 169 ? 10.070 23.306 34.088 1.00 21.94 250 ALA A O 1
ATOM 1326 N N . TRP A 1 170 ? 9.753 21.290 35.078 1.00 17.76 251 TRP A N 1
ATOM 1327 C CA . TRP A 1 170 ? 9.461 21.815 36.412 1.00 20.46 251 TRP A CA 1
ATOM 1328 C C . TRP A 1 170 ? 10.058 20.916 37.455 1.00 18.62 251 TRP A C 1
ATOM 1329 O O . TRP A 1 170 ? 10.129 19.701 37.265 1.00 17.30 251 TRP A O 1
ATOM 1340 N N . PRO A 1 171 ? 10.496 21.498 38.567 1.00 17.88 252 PRO A N 1
ATOM 1341 C CA . PRO A 1 171 ? 10.997 20.635 39.625 1.00 19.16 252 PRO A CA 1
ATOM 1342 C C . PRO A 1 171 ? 9.888 19.829 40.275 1.00 17.58 252 PRO A C 1
ATOM 1343 O O . PRO A 1 171 ? 8.736 20.286 40.342 1.00 20.52 252 PRO A O 1
ATOM 1347 N N . LEU A 1 172 ? 10.222 18.623 40.726 1.00 16.89 253 LEU A N 1
ATOM 1348 C CA . LEU A 1 172 ? 9.290 17.869 41.564 1.00 18.84 253 LEU A CA 1
ATOM 1349 C C . LEU A 1 172 ? 9.052 18.648 42.875 1.00 21.87 253 LEU A C 1
ATOM 1350 O O . LEU A 1 172 ? 9.879 19.490 43.273 1.00 24.18 253 LEU A O 1
ATOM 1355 N N . ALA A 1 173 ? 7.914 18.367 43.518 1.00 25.18 254 ALA A N 1
ATOM 1356 C CA . ALA A 1 173 ? 7.506 19.007 44.778 1.00 27.16 254 ALA A CA 1
ATOM 1357 C C . ALA A 1 173 ? 8.409 18.607 45.932 1.00 26.34 254 ALA A C 1
ATOM 1358 O O . ALA A 1 173 ? 8.922 17.494 45.963 1.00 29.26 254 ALA A O 1
ATOM 1360 N N . GLU A 1 174 ? 8.511 19.502 46.914 1.00 29.70 255 GLU A N 1
ATOM 1361 C CA . GLU A 1 174 ? 9.532 19.424 47.954 1.00 37.27 255 GLU A CA 1
ATOM 1362 C C . GLU A 1 174 ? 10.166 18.132 48.402 1.00 30.32 255 GLU A C 1
ATOM 1363 O O . GLU A 1 174 ? 11.356 18.010 48.204 1.00 29.08 255 GLU A O 1
ATOM 1369 N N . GLU A 1 175 ? 9.461 17.166 48.989 1.00 31.92 256 GLU A N 1
ATOM 1370 C CA . GLU A 1 175 ? 10.229 15.980 49.464 1.00 33.46 256 GLU A CA 1
ATOM 1371 C C . GLU A 1 175 ? 10.874 15.158 48.334 1.00 30.44 256 GLU A C 1
ATOM 1372 O O . GLU A 1 175 ? 11.789 14.382 48.583 1.00 30.76 256 GLU A O 1
ATOM 1378 N N . TRP A 1 176 ? 10.443 15.400 47.097 1.00 27.12 257 TRP A N 1
ATOM 1379 C CA . TRP A 1 176 ? 10.955 14.709 45.918 1.00 19.36 257 TRP A CA 1
ATOM 1380 C C . TRP A 1 176 ? 11.918 15.558 45.074 1.00 17.47 257 TRP A C 1
ATOM 1381 O O . TRP A 1 176 ? 12.509 15.070 44.113 1.00 17.98 257 TRP A O 1
ATOM 1392 N N . ARG A 1 177 ? 12.117 16.807 45.465 1.00 16.67 258 ARG A N 1
ATOM 1393 C CA . ARG A 1 177 ? 12.843 17.749 44.634 1.00 15.17 258 ARG A CA 1
ATOM 1394 C C . ARG A 1 177 ? 14.364 17.555 44.551 1.00 14.11 258 ARG A C 1
ATOM 1395 O O . ARG A 1 177 ? 14.952 17.791 43.493 1.00 14.90 258 ARG A O 1
ATOM 1403 N N . TRP A 1 178 ? 14.983 17.144 45.661 1.00 14.70 259 TRP A N 1
ATOM 1404 C CA . TRP A 1 178 ? 16.441 17.092 45.740 1.00 14.79 259 TRP A CA 1
ATOM 1405 C C . TRP A 1 178 ? 17.017 15.713 46.058 1.00 15.89 259 TRP A C 1
ATOM 1406 O O . TRP A 1 178 ? 16.528 15.016 46.960 1.00 17.87 259 TRP A O 1
ATOM 1417 N N A LEU A 1 179 ? 18.055 15.333 45.325 0.60 14.80 260 LEU A N 1
ATOM 1418 N N B LEU A 1 179 ? 18.057 15.343 45.296 0.40 14.66 260 LEU A N 1
ATOM 1419 C CA A LEU A 1 179 ? 18.811 14.127 45.630 0.60 15.66 260 LEU A CA 1
ATOM 1420 C CA B LEU A 1 179 ? 18.812 14.088 45.459 0.40 14.58 260 LEU A CA 1
ATOM 1421 C C A LEU A 1 179 ? 20.250 14.603 45.826 0.60 15.48 260 LEU A C 1
ATOM 1422 C C B LEU A 1 179 ? 20.316 14.375 45.400 0.40 13.20 260 LEU A C 1
ATOM 1423 O O A LEU A 1 179 ? 20.562 15.783 45.588 0.60 15.57 260 LEU A O 1
ATOM 1424 O O B LEU A 1 179 ? 20.812 15.035 44.475 0.40 12.18 260 LEU A O 1
ATOM 1433 N N A THR A 1 180 ? 21.108 13.704 46.286 0.60 14.69 261 THR A N 1
ATOM 1434 N N B THR A 1 180 ? 21.045 13.874 46.388 0.40 12.92 261 THR A N 1
ATOM 1435 C CA A THR A 1 180 ? 22.492 14.039 46.575 0.60 14.66 261 THR A CA 1
ATOM 1436 C CA B THR A 1 180 ? 22.468 14.139 46.460 0.40 13.79 261 THR A CA 1
ATOM 1437 C C A THR A 1 180 ? 23.430 13.006 45.982 0.60 13.54 261 THR A C 1
ATOM 1438 C C B THR A 1 180 ? 23.333 13.038 45.858 0.40 13.18 261 THR A C 1
ATOM 1439 O O A THR A 1 180 ? 23.269 11.807 46.230 0.60 14.01 261 THR A O 1
ATOM 1440 O O B THR A 1 180 ? 23.030 11.849 45.977 0.40 14.06 261 THR A O 1
ATOM 1447 N N . THR A 1 181 ? 24.404 13.472 45.201 1.00 12.21 262 THR A N 1
ATOM 1448 C CA . THR A 1 181 ? 25.453 12.599 44.666 1.00 11.94 262 THR A CA 1
ATOM 1449 C C . THR A 1 181 ? 26.625 12.639 45.648 1.00 11.71 262 THR A C 1
ATOM 1450 O O . THR A 1 181 ? 27.072 13.718 46.057 1.00 13.89 262 THR A O 1
ATOM 1454 N N . TRP A 1 182 ? 27.103 11.448 46.010 1.00 12.40 263 TRP A N 1
ATOM 1455 C CA . TRP A 1 182 ? 28.174 11.255 46.968 1.00 12.82 263 TRP A CA 1
ATOM 1456 C C . TRP A 1 182 ? 29.466 10.828 46.300 1.00 12.38 263 TRP A C 1
ATOM 1457 O O . TRP A 1 182 ? 29.441 10.203 45.242 1.00 12.84 263 TRP A O 1
ATOM 1468 N N . LEU A 1 183 ? 30.586 11.199 46.913 1.00 12.03 264 LEU A N 1
ATOM 1469 C CA . LEU A 1 183 ? 31.897 10.630 46.566 1.00 11.90 264 LEU A CA 1
ATOM 1470 C C . LEU A 1 183 ? 32.141 9.546 47.617 1.00 12.78 264 LEU A C 1
ATOM 1471 O O . LEU A 1 183 ? 32.074 9.824 48.807 1.00 13.82 264 LEU A O 1
ATOM 1476 N N . VAL A 1 184 ? 32.425 8.317 47.177 1.00 11.94 265 VAL A N 1
ATOM 1477 C CA . VAL A 1 184 ? 32.663 7.206 48.104 1.00 13.12 265 VAL A CA 1
ATOM 1478 C C . VAL A 1 184 ? 33.989 6.497 47.817 1.00 13.60 265 VAL A C 1
ATOM 1479 O O . VAL A 1 184 ? 34.505 6.530 46.691 1.00 14.14 265 VAL A O 1
ATOM 1483 N N . TRP A 1 185 ? 34.533 5.874 48.864 1.00 14.07 266 TRP A N 1
ATOM 1484 C CA . TRP A 1 185 ? 35.790 5.131 48.794 1.00 14.94 266 TRP A CA 1
ATOM 1485 C C . TRP A 1 185 ? 35.727 3.990 49.798 1.00 15.62 266 TRP A C 1
ATOM 1486 O O . TRP A 1 185 ? 34.807 3.927 50.630 1.00 16.18 266 TRP A O 1
ATOM 1497 N N A ARG A 1 186 ? 36.725 3.111 49.734 0.60 16.70 267 ARG A N 1
ATOM 1498 N N B ARG A 1 186 ? 36.679 3.057 49.711 0.40 16.59 267 ARG A N 1
ATOM 1499 C CA A ARG A 1 186 ? 36.799 1.946 50.608 0.60 19.31 267 ARG A CA 1
ATOM 1500 C CA B ARG A 1 186 ? 36.649 1.897 50.597 0.40 18.37 267 ARG A CA 1
ATOM 1501 C C A ARG A 1 186 ? 37.050 2.412 52.039 0.60 19.50 267 ARG A C 1
ATOM 1502 C C B ARG A 1 186 ? 37.061 2.327 52.005 0.40 19.44 267 ARG A C 1
ATOM 1503 O O A ARG A 1 186 ? 37.935 3.243 52.280 0.60 21.65 267 ARG A O 1
ATOM 1504 O O B ARG A 1 186 ? 38.064 3.027 52.186 0.40 21.64 267 ARG A O 1
ATOM 1519 N N . ARG A 1 187 ? 36.284 1.887 52.990 1.00 20.09 268 ARG A N 1
ATOM 1520 C CA . ARG A 1 187 ? 36.469 2.260 54.383 1.00 21.83 268 ARG A CA 1
ATOM 1521 C C . ARG A 1 187 ? 37.907 2.020 54.855 1.00 24.40 268 ARG A C 1
ATOM 1522 O O . ARG A 1 187 ? 38.479 0.938 54.652 1.00 27.99 268 ARG A O 1
ATOM 1530 N N . GLY A 1 188 ? 38.472 3.077 55.436 1.00 27.43 269 GLY A N 1
ATOM 1531 C CA . GLY A 1 188 ? 39.830 3.084 55.935 1.00 31.77 269 GLY A CA 1
ATOM 1532 C C . GLY A 1 188 ? 40.467 4.437 55.677 1.00 37.46 269 GLY A C 1
ATOM 1533 O O . GLY A 1 188 ? 39.842 5.347 55.109 1.00 42.94 269 GLY A O 1
ATOM 1534 N N . ALA A 1 189 ? 41.710 4.579 56.116 1.00 41.60 270 ALA A N 1
ATOM 1535 C CA . ALA A 1 189 ? 42.435 5.820 55.899 1.00 43.83 270 ALA A CA 1
ATOM 1536 C C . ALA A 1 189 ? 42.465 6.130 54.401 1.00 44.99 270 ALA A C 1
ATOM 1537 O O . ALA A 1 189 ? 42.683 5.238 53.580 1.00 46.73 270 ALA A O 1
ATOM 1539 N N . LYS A 1 190 ? 42.210 7.384 54.045 1.00 49.16 271 LYS A N 1
ATOM 1540 C CA . LYS A 1 190 ? 42.246 7.792 52.643 1.00 44.70 271 LYS A CA 1
ATOM 1541 C C . LYS A 1 190 ? 43.690 7.799 52.170 1.00 45.12 271 LYS A C 1
ATOM 1542 O O . LYS A 1 190 ? 44.604 8.053 52.963 1.00 49.91 271 LYS A O 1
ATOM 1548 N N . THR A 1 191 ? 43.904 7.531 50.884 1.00 38.18 272 THR A N 1
ATOM 1549 C CA . THR A 1 191 ? 45.244 7.623 50.314 1.00 34.03 272 THR A CA 1
ATOM 1550 C C . THR A 1 191 ? 45.585 9.090 50.108 1.00 32.75 272 THR A C 1
ATOM 1551 O O . THR A 1 191 ? 44.702 9.956 50.143 1.00 30.40 272 THR A O 1
ATOM 1555 N N . ARG A 1 192 ? 46.864 9.372 49.886 1.00 36.04 273 ARG A N 1
ATOM 1556 C CA . ARG A 1 192 ? 47.289 10.747 49.614 1.00 35.87 273 ARG A CA 1
ATOM 1557 C C . ARG A 1 192 ? 46.623 11.302 48.358 1.00 29.92 273 ARG A C 1
ATOM 1558 O O . ARG A 1 192 ? 46.215 12.472 48.347 1.00 29.27 273 ARG A O 1
ATOM 1566 N N . GLN A 1 193 ? 46.513 10.474 47.314 1.00 26.68 274 GLN A N 1
ATOM 1567 C CA . GLN A 1 193 ? 45.860 10.890 46.063 1.00 25.27 274 GLN A CA 1
ATOM 1568 C C . GLN A 1 193 ? 44.386 11.254 46.280 1.00 24.19 274 GLN A C 1
ATOM 1569 O O . GLN A 1 193 ? 43.906 12.236 45.723 1.00 23.12 274 GLN A O 1
ATOM 1575 N N . LEU A 1 194 ? 43.666 10.444 47.063 1.00 22.78 275 LEU A N 1
ATOM 1576 C CA . LEU A 1 194 ? 42.256 10.727 47.315 1.00 21.19 275 LEU A CA 1
ATOM 1577 C C . LEU A 1 194 ? 42.134 12.012 48.120 1.00 22.31 275 LEU A C 1
ATOM 1578 O O . LEU A 1 194 ? 41.288 12.861 47.810 1.00 20.90 275 LEU A O 1
ATOM 1583 N N . GLU A 1 195 ? 42.985 12.177 49.147 1.00 23.71 276 GLU A N 1
ATOM 1584 C CA . GLU A 1 195 ? 42.957 13.424 49.929 1.00 25.49 276 GLU A CA 1
ATOM 1585 C C . GLU A 1 195 ? 43.202 14.617 49.030 1.00 24.76 276 GLU A C 1
ATOM 1586 O O . GLU A 1 195 ? 42.529 15.647 49.157 1.00 25.39 276 GLU A O 1
ATOM 1592 N N . ALA A 1 196 ? 44.152 14.467 48.114 1.00 23.76 277 ALA A N 1
ATOM 1593 C CA . ALA A 1 196 ? 44.491 15.530 47.164 1.00 25.63 277 ALA A CA 1
ATOM 1594 C C . ALA A 1 196 ? 43.290 15.852 46.258 1.00 21.62 277 ALA A C 1
ATOM 1595 O O . ALA A 1 196 ? 42.954 17.018 46.046 1.00 23.26 277 ALA A O 1
ATOM 1597 N N . PHE A 1 197 ? 42.623 14.818 45.761 1.00 21.50 278 PHE A N 1
ATOM 1598 C CA . PHE A 1 197 ? 41.447 15.004 44.913 1.00 20.49 278 PHE A CA 1
ATOM 1599 C C . PHE A 1 197 ? 40.320 15.731 45.663 1.00 21.42 278 PHE A C 1
ATOM 1600 O O . PHE A 1 197 ? 39.715 16.664 45.132 1.00 21.06 278 PHE A O 1
ATOM 1608 N N . ILE A 1 198 ? 40.053 15.310 46.896 1.00 23.03 279 ILE A N 1
ATOM 1609 C CA . ILE A 1 198 ? 39.019 15.936 47.732 1.00 24.21 279 ILE A CA 1
ATOM 1610 C C . ILE A 1 198 ? 39.337 17.415 47.992 1.00 25.01 279 ILE A C 1
ATOM 1611 O O . ILE A 1 198 ? 38.439 18.258 47.945 1.00 26.77 279 ILE A O 1
ATOM 1616 N N . ALA A 1 199 ? 40.611 17.735 48.233 1.00 25.76 280 ALA A N 1
ATOM 1617 C CA . ALA A 1 199 ? 40.998 19.122 48.432 1.00 27.73 280 ALA A CA 1
ATOM 1618 C C . ALA A 1 199 ? 40.626 19.989 47.228 1.00 27.99 280 ALA A C 1
ATOM 1619 O O . ALA A 1 199 ? 40.071 21.078 47.411 1.00 32.69 280 ALA A O 1
ATOM 1621 N N . LEU A 1 200 ? 40.922 19.515 46.008 1.00 24.05 281 LEU A N 1
ATOM 1622 C CA . LEU A 1 200 ? 40.609 20.292 44.787 1.00 25.87 281 LEU A CA 1
ATOM 1623 C C . LEU A 1 200 ? 39.113 20.357 44.539 1.00 25.88 281 LEU A C 1
ATOM 1624 O O . LEU A 1 200 ? 38.600 21.346 44.018 1.00 28.34 281 LEU A O 1
ATOM 1629 N N . LEU A 1 201 ? 38.423 19.277 44.895 1.00 25.86 282 LEU A N 1
ATOM 1630 C CA . LEU A 1 201 ? 36.995 19.201 44.729 1.00 25.34 282 LEU A CA 1
ATOM 1631 C C . LEU A 1 201 ? 36.303 20.218 45.638 1.00 30.27 282 LEU A C 1
ATOM 1632 O O . LEU A 1 201 ? 35.372 20.915 45.201 1.00 30.42 282 LEU A O 1
ATOM 1637 N N . ASN A 1 202 ? 36.783 20.313 46.884 1.00 28.00 283 ASN A N 1
ATOM 1638 C CA . ASN A 1 202 ? 36.200 21.212 47.909 1.00 34.65 283 ASN A CA 1
ATOM 1639 C C . ASN A 1 202 ? 36.275 22.684 47.558 1.00 62.91 283 ASN A C 1
ATOM 1640 O O . ASN A 1 202 ? 35.427 23.465 47.985 1.00 61.84 283 ASN A O 1
ATOM 1645 N N . GLU A 1 203 ? 37.280 23.050 46.769 1.00 65.12 284 GLU A N 1
ATOM 1646 C CA . GLU A 1 203 ? 37.446 24.420 46.292 1.00 68.31 284 GLU A CA 1
ATOM 1647 C C . GLU A 1 203 ? 36.358 24.808 45.288 1.00 68.53 284 GLU A C 1
ATOM 1648 O O . GLU A 1 203 ? 36.316 25.952 44.840 1.00 67.57 284 GLU A O 1
ATOM 1654 N N . ASP A 1 204 ? 35.497 23.847 44.933 1.00 71.05 285 ASP A N 1
ATOM 1655 C CA . ASP A 1 204 ? 34.424 24.058 43.959 1.00 71.84 285 ASP A CA 1
ATOM 1656 C C . ASP A 1 204 ? 33.031 23.855 44.562 1.00 72.02 285 ASP A C 1
ATOM 1657 O O . ASP A 1 204 ? 32.140 24.679 44.340 1.00 73.17 285 ASP A O 1
ATOM 1662 N N . ARG A 1 205 ? 32.841 22.772 45.326 1.00 70.00 286 ARG A N 1
ATOM 1663 C CA . ARG A 1 205 ? 31.510 22.468 45.894 1.00 69.21 286 ARG A CA 1
ATOM 1664 C C . ARG A 1 205 ? 30.974 23.526 46.888 1.00 69.27 286 ARG A C 1
ATOM 1665 O O . ARG A 1 205 ? 29.802 23.465 47.283 1.00 66.63 286 ARG A O 1
ATOM 1673 N N . GLN A 1 206 ? 31.821 24.482 47.287 1.00 68.71 287 GLN A N 1
ATOM 1674 C CA . GLN A 1 206 ? 31.338 25.623 48.070 1.00 69.01 287 GLN A CA 1
ATOM 1675 C C . GLN A 1 206 ? 30.461 26.471 47.138 1.00 68.74 287 GLN A C 1
ATOM 1676 O O . GLN A 1 206 ? 29.403 26.953 47.542 1.00 67.17 287 GLN A O 1
ATOM 1682 N N . THR A 1 207 ? 30.907 26.622 45.887 1.00 67.01 288 THR A N 1
ATOM 1683 C CA . THR A 1 207 ? 30.152 27.363 44.867 1.00 66.41 288 THR A CA 1
ATOM 1684 C C . THR A 1 207 ? 28.846 26.630 44.493 1.00 63.68 288 THR A C 1
ATOM 1685 O O . THR A 1 207 ? 27.811 27.267 44.288 1.00 64.24 288 THR A O 1
ATOM 1689 N N . VAL A 1 208 ? 28.901 25.298 44.418 1.00 60.40 289 VAL A N 1
ATOM 1690 C CA . VAL A 1 208 ? 27.725 24.488 44.045 1.00 58.08 289 VAL A CA 1
ATOM 1691 C C . VAL A 1 208 ? 26.605 24.546 45.103 1.00 55.54 289 VAL A C 1
ATOM 1692 O O . VAL A 1 208 ? 25.422 24.625 44.750 1.00 54.93 289 VAL A O 1
ATOM 1696 N N . VAL A 1 209 ? 26.980 24.516 46.384 1.00 52.09 290 VAL A N 1
ATOM 1697 C CA . VAL A 1 209 ? 25.999 24.514 47.492 1.00 50.70 290 VAL A CA 1
ATOM 1698 C C . VAL A 1 209 ? 25.578 25.925 47.935 1.00 53.44 290 VAL A C 1
ATOM 1699 O O . VAL A 1 209 ? 24.408 26.147 48.260 1.00 50.70 290 VAL A O 1
ATOM 1703 N N . SER A 1 210 ? 26.524 26.866 47.947 1.00 57.01 291 SER A N 1
ATOM 1704 C CA . SER A 1 210 ? 26.235 28.251 48.381 1.00 61.79 291 SER A CA 1
ATOM 1705 C C . SER A 1 210 ? 25.325 28.974 47.373 1.00 65.04 291 SER A C 1
ATOM 1706 O O . SER A 1 210 ? 25.265 28.583 46.203 1.00 64.66 291 SER A O 1
ATOM 1709 N N . PRO A 1 211 ? 24.609 30.029 47.822 1.00 69.59 292 PRO A N 1
ATOM 1710 C CA . PRO A 1 211 ? 23.705 30.752 46.910 1.00 71.62 292 PRO A CA 1
ATOM 1711 C C . PRO A 1 211 ? 24.444 31.668 45.919 1.00 73.83 292 PRO A C 1
ATOM 1712 O O . PRO A 1 211 ? 23.848 32.552 45.298 1.00 78.26 292 PRO A O 1
#

B-factor: mean 25.8, std 13.15, range [11.71, 92.31]

Solvent-accessible surface area: 10160 Å² total; per-residue (Å²): 176,29,106,1,16,0,0,0,6,71,7,2,24,47,40,57,0,66,77,1,38,48,70,0,95,137,130,50,87,145,29,97,39,36,66,47,71,20,38,16,48,88,10,36,78,11,0,56,144,45,73,22,38,0,0,0,3,19,24,109,52,124,76,102,23,2,57,24,36,60,5,3,38,7,16,0,6,0,0,0,35,167,59,71,68,86,3,88,134,1,55,98,12,92,42,25,50,3,24,9,23,107,16,6,76,20,11,70,142,23,5,48,47,10,0,101,68,32,236,3,71,23,36,134,39,62,100,46,130,49,4,112,28,0,4,53,32,0,63,87,48,44,10,6,0,10,0,1,76,27,7,6,91,66,2,107,13,56,116,91,13,20,31,45,45,4,51,112,145,50,65,122,46,56,3,50,0,0,14,127,140,38,106,76,84,170,44,5,66,18,0,14,53,11,1,49,110,39,56,130,111,49,101,60,194

Secondary structure (DSSP, 8-state):
-EEEEEEE-HHHHHHTSHHHHHHHHHH-TTEEEEEEE--HHHHHHHHHHTS-SEEEEESPP--TTEEEEEEEEEEEEEEEETTPPPP-SGGGGTT-EEEEETT-HHHHHHHHHHHHHTT---SEEEEES-HHHHHHHHHTTS-EEEEEHHHHTTSGGGGGEEEEEPPHHHHEEEEEEEEESSSPPHHHHHHHHHHHHHHHHHH--

Organism: Klebsiella pneumoniae subsp. pneumoniae (strain ATCC 700721 / MGH 78578) (NCBI:txid272620)